Protein AF-A0A4Z2E0X9-F1 (afdb_monomer_lite)

InterPro domains:
  IPR036859 CAP Gly-rich domain superfamily [G3DSA:2.30.30.190] (127-166)
  IPR036859 CAP Gly-rich domain superfamily [SSF74924] (118-164)

Radius of gyration: 21.83 Å; chains: 1; bounding box: 59×71×51 Å

pLDDT: mean 70.01, std 20.29, range [24.81, 94.38]

Foldseek 3Di:
DDDDDDDPPPPPPPPPQPLKKKFQQQWDWDDDPDDDTDIDHGQWMWTQDFDADPVRHGDDDDPQWTWTDTPLDPPDTDTHGPVRMDIDDLLLCQALVLQNDSVVSSVCVVPPVNVVVSSPADAQDWDFWDFDPPDDTFIWGWHDWFFPDPPDSHGHIDTDIGTPDPDPDPDPPVPSVVCVVVVVVVSVDDDNTDTDD

Secondary structure (DSSP, 8-state):
--------------------EEEE-S-EEEEETTTEEEEE-TT-EEEE---B-TTSPBPPPPTTEEEEEESSSTT-EEEEEGGGEEEE-HHHHHHHTT---HHHHHHHHH-HHHHHHHHT--TT-EEEEBSSTTSPPEEEEEEEEE-S-SSSSS-PPEEEEEE----S----TTHHHHHHHHHHHHTTSS-----B-

Sequence (197 aa):
MSSALWSQEKPSGGYREDWRFYMVIKECAVEKPPQKTLRVPRGSLGQACQERNSLGRTLPPCKGKKSLRILDQTNVVLSLDERDVLELDEKLAELLFPITNCEERYALLCNKARLERVRDIDCGSKVRVQLRSGDEPLPGVVRFKGSLLPDRALSGIWFGVELLVRTRFLLLETLTCLFFLSFLFSFLQESSTAVYI

Organism: NCBI:txid230148

Structure (mmCIF, N/CA/C/O backbone):
data_AF-A0A4Z2E0X9-F1
#
_entry.id   AF-A0A4Z2E0X9-F1
#
loop_
_atom_site.group_PDB
_atom_site.id
_atom_site.type_symbol
_atom_site.label_atom_id
_atom_site.label_alt_id
_atom_site.label_comp_id
_atom_site.label_asym_id
_atom_site.label_entity_id
_atom_site.label_seq_id
_atom_site.pdbx_PDB_ins_code
_atom_site.Cartn_x
_atom_site.Cartn_y
_atom_site.Cartn_z
_atom_site.occupancy
_atom_site.B_iso_or_equiv
_atom_site.auth_seq_id
_atom_site.auth_comp_id
_atom_site.auth_asym_id
_atom_site.auth_atom_id
_atom_site.pdbx_PDB_model_num
ATOM 1 N N . MET A 1 1 ? 26.046 -58.179 -12.155 1.00 34.78 1 MET A N 1
ATOM 2 C CA . MET A 1 1 ? 25.460 -57.270 -13.162 1.00 34.78 1 MET A CA 1
ATOM 3 C C . MET A 1 1 ? 24.585 -56.274 -12.423 1.00 34.78 1 MET A C 1
ATOM 5 O O . MET A 1 1 ? 23.475 -56.614 -12.047 1.00 34.78 1 MET A O 1
ATOM 9 N N . SER A 1 2 ? 25.138 -55.110 -12.094 1.00 35.50 2 SER A N 1
ATOM 10 C CA . SER A 1 2 ? 24.488 -54.070 -11.292 1.00 35.50 2 SER A CA 1
ATOM 11 C C . SER A 1 2 ? 24.247 -52.847 -12.173 1.00 35.50 2 SER A C 1
ATOM 13 O O . SER A 1 2 ? 25.195 -52.181 -12.584 1.00 35.50 2 SER A O 1
ATOM 15 N N . SER A 1 3 ? 22.981 -52.593 -12.491 1.00 37.62 3 SER A N 1
ATOM 16 C CA . SER A 1 3 ? 22.510 -51.424 -13.228 1.00 37.62 3 SER A CA 1
ATOM 17 C C . SER A 1 3 ? 22.420 -50.219 -12.289 1.00 37.62 3 SER A C 1
ATOM 19 O O . SER A 1 3 ? 21.490 -50.114 -11.492 1.00 37.62 3 SER A O 1
ATOM 21 N N . ALA A 1 4 ? 23.389 -49.318 -12.380 1.00 42.44 4 ALA A N 1
ATOM 22 C CA . ALA A 1 4 ? 23.242 -47.936 -11.935 1.00 42.44 4 ALA A CA 1
ATOM 23 C C . ALA A 1 4 ? 23.059 -47.045 -13.170 1.00 42.44 4 ALA A C 1
ATOM 25 O O . ALA A 1 4 ? 23.425 -47.479 -14.261 1.00 42.44 4 ALA A O 1
ATOM 26 N N . LEU A 1 5 ? 22.596 -45.804 -12.943 1.00 39.66 5 LEU A N 1
ATOM 27 C CA . LEU A 1 5 ? 22.598 -44.654 -13.867 1.00 39.66 5 LEU A CA 1
ATOM 28 C C . LEU A 1 5 ? 21.410 -44.655 -14.865 1.00 39.66 5 LEU A C 1
ATOM 30 O O . LEU A 1 5 ? 21.368 -45.478 -15.763 1.00 39.66 5 LEU A O 1
ATOM 34 N N . TRP A 1 6 ? 20.402 -43.770 -14.844 1.00 37.97 6 TRP A N 1
ATOM 35 C CA . TRP A 1 6 ? 20.219 -42.437 -14.255 1.00 37.97 6 TRP A CA 1
ATOM 36 C C . TRP A 1 6 ? 18.720 -42.215 -13.962 1.00 37.97 6 TRP A C 1
ATOM 38 O O . TRP A 1 6 ? 17.911 -42.208 -14.889 1.00 37.97 6 TRP A O 1
ATOM 48 N N . SER A 1 7 ? 18.348 -41.947 -12.710 1.00 37.78 7 SER A N 1
ATOM 49 C CA . SER A 1 7 ? 17.132 -41.176 -12.429 1.00 37.78 7 SER A CA 1
ATOM 50 C C . SER A 1 7 ? 17.531 -39.714 -12.505 1.00 37.78 7 SER A C 1
ATOM 52 O O . SER A 1 7 ? 18.201 -39.198 -11.614 1.00 37.78 7 SER A O 1
ATOM 54 N N . GLN A 1 8 ? 17.172 -39.052 -13.599 1.00 35.72 8 GLN A N 1
ATOM 55 C CA . GLN A 1 8 ? 17.214 -37.601 -13.658 1.00 35.72 8 GLN A CA 1
ATOM 56 C C . GLN A 1 8 ? 16.104 -37.094 -12.730 1.00 35.72 8 GLN A C 1
ATOM 58 O O . GLN A 1 8 ? 14.971 -36.877 -13.159 1.00 35.72 8 GLN A O 1
ATOM 63 N N . GLU A 1 9 ? 16.411 -36.956 -11.439 1.00 33.72 9 GLU A N 1
ATOM 64 C CA . GLU A 1 9 ? 15.651 -36.067 -10.570 1.00 33.72 9 GLU A CA 1
ATOM 65 C C . GLU A 1 9 ? 15.650 -34.705 -11.260 1.00 33.72 9 GLU A C 1
ATOM 67 O O . GLU A 1 9 ? 16.667 -34.013 -11.331 1.00 33.72 9 GLU A O 1
ATOM 72 N N . LYS A 1 10 ? 14.504 -34.340 -11.845 1.00 34.25 10 LYS A N 1
ATOM 73 C CA . LYS A 1 10 ? 14.202 -32.942 -12.123 1.00 34.25 10 LYS A CA 1
ATOM 74 C C . LYS A 1 10 ? 14.393 -32.230 -10.788 1.00 34.25 10 LYS A C 1
ATOM 76 O O . LYS A 1 10 ? 13.625 -32.528 -9.872 1.00 34.25 10 LYS A O 1
ATOM 81 N N . PRO A 1 11 ? 15.339 -31.288 -10.645 1.00 31.70 11 PRO A N 1
ATOM 82 C CA . PRO A 1 11 ? 15.218 -30.359 -9.551 1.00 31.70 11 PRO A CA 1
ATOM 83 C C . PRO A 1 11 ? 13.895 -29.640 -9.802 1.00 31.70 11 PRO A C 1
ATOM 85 O O . PRO A 1 11 ? 13.738 -28.898 -10.775 1.00 31.70 11 PRO A O 1
ATOM 88 N N . SER A 1 12 ? 12.915 -29.908 -8.946 1.00 36.31 12 SER A N 1
ATOM 89 C CA . SER A 1 12 ? 11.814 -29.006 -8.661 1.00 36.31 12 SER A CA 1
ATOM 90 C C . SER A 1 12 ? 12.439 -27.720 -8.126 1.00 36.31 12 SER A C 1
ATOM 92 O O . SER A 1 12 ? 12.468 -27.467 -6.924 1.00 36.31 12 SER A O 1
ATOM 94 N N . GLY A 1 13 ? 13.039 -26.942 -9.027 1.00 34.06 13 GLY A N 1
ATOM 95 C CA . GLY A 1 13 ? 13.523 -25.602 -8.776 1.00 34.06 13 GLY A CA 1
ATOM 96 C C . GLY A 1 13 ? 12.300 -24.730 -8.597 1.00 34.06 13 GLY A C 1
ATOM 97 O O . GLY A 1 13 ? 11.886 -24.045 -9.530 1.00 34.06 13 GLY A O 1
ATOM 98 N N . GLY A 1 14 ? 11.687 -24.829 -7.416 1.00 35.72 14 GLY A N 1
ATOM 99 C CA . GLY A 1 14 ? 10.705 -23.874 -6.946 1.00 35.72 14 GLY A CA 1
ATOM 100 C C . GLY A 1 14 ? 11.313 -22.497 -7.141 1.00 35.72 14 GLY A C 1
ATOM 101 O O . GLY A 1 14 ? 12.371 -22.192 -6.589 1.00 35.72 14 GLY A O 1
ATOM 102 N N . TYR A 1 15 ? 10.687 -21.729 -8.026 1.00 43.53 15 TYR A N 1
ATOM 103 C CA . TYR A 1 15 ? 10.984 -20.334 -8.287 1.00 43.53 15 TYR A CA 1
ATOM 104 C C . TYR A 1 15 ? 11.099 -19.623 -6.936 1.00 43.53 15 TYR A C 1
ATOM 106 O O . TYR A 1 15 ? 10.092 -19.362 -6.286 1.00 43.53 15 TYR A O 1
ATOM 114 N N . ARG A 1 16 ? 12.316 -19.315 -6.482 1.00 45.16 16 ARG A N 1
ATOM 115 C CA . ARG A 1 16 ? 12.472 -18.284 -5.460 1.00 45.16 16 ARG A CA 1
ATOM 116 C C . ARG A 1 16 ? 12.299 -16.956 -6.177 1.00 45.16 16 ARG A C 1
ATOM 118 O O . ARG A 1 16 ? 13.269 -16.346 -6.609 1.00 45.16 16 ARG A O 1
ATOM 125 N N . GLU A 1 17 ? 11.041 -16.584 -6.403 1.00 55.47 17 GLU A N 1
ATOM 126 C CA . GLU A 1 17 ? 10.686 -15.185 -6.613 1.00 55.47 17 GLU A CA 1
ATOM 127 C C . GLU A 1 17 ? 11.314 -14.406 -5.453 1.00 55.47 17 GLU A C 1
ATOM 129 O O . GLU A 1 17 ? 11.208 -14.819 -4.295 1.00 55.47 17 GLU A O 1
ATOM 134 N N . ASP A 1 18 ? 12.089 -13.367 -5.765 1.00 64.94 18 ASP A N 1
ATOM 135 C CA . ASP A 1 18 ? 12.731 -12.573 -4.726 1.00 64.94 18 ASP A CA 1
ATOM 136 C C . ASP A 1 18 ? 11.615 -11.901 -3.919 1.00 64.94 18 ASP A C 1
ATOM 138 O O . ASP A 1 18 ? 10.755 -11.216 -4.475 1.00 64.94 18 ASP A O 1
ATOM 142 N N . TRP A 1 19 ? 11.635 -12.061 -2.596 1.00 75.19 19 TRP A N 1
ATOM 143 C CA . TRP A 1 19 ? 10.678 -11.443 -1.662 1.00 75.19 19 TRP A CA 1
ATOM 144 C C . TRP A 1 19 ? 10.928 -9.932 -1.501 1.00 75.19 19 TRP A C 1
ATOM 146 O O . TRP A 1 19 ? 10.614 -9.326 -0.482 1.00 75.19 19 TRP A O 1
ATOM 156 N N . ARG A 1 20 ? 11.563 -9.317 -2.503 1.00 88.25 20 ARG A N 1
ATOM 157 C CA . ARG A 1 20 ? 11.895 -7.899 -2.537 1.00 88.25 20 ARG A CA 1
ATOM 158 C C . ARG A 1 20 ? 10.801 -7.171 -3.287 1.00 88.25 20 ARG A C 1
ATOM 160 O O . ARG A 1 20 ? 10.580 -7.406 -4.481 1.00 88.25 20 ARG A O 1
ATOM 167 N N . PHE A 1 21 ? 10.145 -6.272 -2.573 1.00 91.50 21 PHE A N 1
ATOM 168 C CA . PHE A 1 21 ? 9.054 -5.471 -3.091 1.00 91.50 21 PHE A CA 1
ATOM 169 C C . PHE A 1 21 ? 9.538 -4.066 -3.416 1.00 91.50 21 PHE A C 1
ATOM 171 O O . PHE A 1 21 ? 10.454 -3.530 -2.794 1.00 91.50 21 PHE A O 1
ATOM 178 N N . TYR A 1 22 ? 8.910 -3.474 -4.420 1.00 93.12 22 TYR A N 1
ATOM 179 C CA . TYR A 1 22 ? 9.255 -2.165 -4.936 1.00 93.12 22 TYR A CA 1
ATOM 180 C C . TYR A 1 22 ? 7.993 -1.351 -5.181 1.00 93.12 22 TYR A C 1
ATOM 182 O O . TYR A 1 22 ? 6.974 -1.889 -5.609 1.00 93.12 22 TYR A O 1
ATOM 190 N N . MET A 1 23 ? 8.074 -0.043 -4.960 1.00 94.38 23 MET A N 1
ATOM 191 C CA . MET A 1 23 ? 7.080 0.911 -5.436 1.00 94.38 23 MET A CA 1
ATOM 192 C C . MET A 1 23 ? 7.643 1.716 -6.597 1.00 94.38 23 MET A C 1
ATOM 194 O O . MET A 1 23 ? 8.759 2.225 -6.531 1.00 94.38 23 MET A O 1
ATOM 198 N N . VAL A 1 24 ? 6.840 1.888 -7.637 1.00 93.69 24 VAL A N 1
ATOM 199 C CA . VAL A 1 24 ? 7.126 2.799 -8.744 1.00 93.69 24 VAL A CA 1
ATOM 200 C C . VAL A 1 24 ? 6.864 4.231 -8.279 1.00 93.69 24 VAL A C 1
ATOM 202 O O . VAL A 1 24 ? 5.728 4.580 -7.969 1.00 93.69 24 VAL A O 1
ATOM 205 N N . ILE A 1 25 ? 7.894 5.075 -8.208 1.00 93.38 25 ILE A N 1
ATOM 206 C CA . ILE A 1 25 ? 7.775 6.449 -7.672 1.00 93.38 25 ILE A CA 1
ATOM 207 C C . ILE A 1 25 ? 7.561 7.510 -8.757 1.00 93.38 25 ILE A C 1
ATOM 209 O O . ILE A 1 25 ? 7.255 8.665 -8.456 1.00 93.38 25 ILE A O 1
ATOM 213 N N . LYS A 1 26 ? 7.664 7.113 -10.025 1.00 88.94 26 LYS A N 1
ATOM 214 C CA . LYS A 1 26 ? 7.419 7.956 -11.191 1.00 88.94 26 LYS A CA 1
ATOM 215 C C . LYS A 1 26 ? 6.637 7.166 -12.226 1.00 88.94 26 LYS A C 1
ATOM 217 O O . LYS A 1 26 ? 6.919 5.997 -12.439 1.00 88.94 26 LYS A O 1
ATOM 222 N N . GLU A 1 27 ? 5.668 7.799 -12.875 1.00 87.06 27 GLU A N 1
ATOM 223 C CA . GLU A 1 27 ? 4.943 7.140 -13.955 1.00 87.06 27 GLU A CA 1
ATOM 224 C C . GLU A 1 27 ? 5.901 6.724 -15.084 1.00 87.06 27 GLU A C 1
ATOM 226 O O . GLU A 1 27 ? 6.696 7.533 -15.574 1.00 87.06 27 GLU A O 1
ATOM 231 N N . CYS A 1 28 ? 5.799 5.465 -15.508 1.00 82.31 28 CYS A N 1
ATOM 232 C CA . CYS A 1 28 ? 6.600 4.907 -16.589 1.00 82.31 28 CYS A CA 1
ATOM 233 C C . CYS A 1 28 ? 5.697 4.451 -17.736 1.00 82.31 28 CYS A C 1
ATOM 235 O O . CYS A 1 28 ? 4.697 3.767 -17.521 1.00 82.31 28 CYS A O 1
ATOM 237 N N . ALA A 1 29 ? 6.079 4.784 -18.967 1.00 78.94 29 ALA A N 1
ATOM 238 C CA . ALA A 1 29 ? 5.474 4.246 -20.177 1.00 78.94 29 ALA A CA 1
ATOM 239 C C . ALA A 1 29 ? 6.481 3.304 -20.842 1.00 78.94 29 ALA A C 1
ATOM 241 O O . ALA A 1 29 ? 7.598 3.714 -21.151 1.00 78.94 29 ALA A O 1
ATOM 242 N N . VAL A 1 30 ? 6.098 2.045 -21.044 1.00 70.81 30 VAL A N 1
ATOM 243 C CA . VAL A 1 30 ? 6.936 1.054 -21.722 1.00 70.81 30 VAL A CA 1
ATOM 244 C C . VAL A 1 30 ? 6.251 0.617 -23.002 1.00 70.81 30 VAL A C 1
ATOM 246 O O . VAL A 1 30 ? 5.103 0.169 -22.996 1.00 70.81 30 VAL A O 1
ATOM 249 N N . GLU A 1 31 ? 6.961 0.733 -24.115 1.00 66.75 31 GLU A N 1
ATOM 250 C CA . GLU A 1 31 ? 6.491 0.239 -25.401 1.00 66.75 31 GLU A CA 1
ATOM 251 C C . GLU A 1 31 ? 6.741 -1.269 -25.487 1.00 66.75 31 GLU A C 1
ATOM 253 O O . GLU A 1 31 ? 7.881 -1.726 -25.410 1.00 66.75 31 GLU A O 1
ATOM 258 N N . LYS A 1 32 ? 5.671 -2.062 -25.627 1.00 62.25 32 LYS A N 1
ATOM 259 C CA . LYS A 1 32 ? 5.766 -3.480 -25.996 1.00 62.25 32 LYS A CA 1
ATOM 260 C C . LYS A 1 32 ? 5.306 -3.649 -27.447 1.00 62.25 32 LYS A C 1
ATOM 262 O O . LYS A 1 32 ? 4.100 -3.576 -27.710 1.00 62.25 32 LYS A O 1
ATOM 267 N N . PRO A 1 33 ? 6.229 -3.881 -28.398 1.00 54.66 33 PRO A N 1
ATOM 268 C CA . PRO A 1 33 ? 5.859 -4.262 -29.754 1.00 54.66 33 PRO A CA 1
ATOM 269 C C . PRO A 1 33 ? 5.125 -5.617 -29.738 1.00 54.66 33 PRO A C 1
ATOM 271 O O . PRO A 1 33 ? 5.579 -6.523 -29.036 1.00 54.66 33 PRO A O 1
ATOM 274 N N . PRO A 1 34 ? 4.012 -5.787 -30.483 1.00 55.81 34 PRO A N 1
ATOM 275 C CA . PRO A 1 34 ? 3.532 -4.899 -31.542 1.00 55.81 34 PRO A CA 1
ATOM 276 C C . PRO A 1 34 ? 2.288 -4.039 -31.209 1.00 55.81 34 PRO A C 1
ATOM 278 O O . PRO A 1 34 ? 1.793 -3.400 -32.131 1.00 55.81 34 PRO A O 1
ATOM 281 N N . GLN A 1 35 ? 1.726 -4.009 -29.984 1.00 59.03 35 GLN A N 1
ATOM 282 C CA . GLN A 1 35 ? 0.319 -3.554 -29.838 1.00 59.03 35 GLN A CA 1
ATOM 283 C C . GLN A 1 35 ? -0.139 -2.683 -28.647 1.00 59.03 35 GLN A C 1
ATOM 285 O O . GLN A 1 35 ? -1.319 -2.340 -28.636 1.00 59.03 35 GLN A O 1
ATOM 290 N N . LYS A 1 36 ? 0.683 -2.228 -27.687 1.00 64.25 36 LYS A N 1
ATOM 291 C CA . LYS A 1 36 ? 0.244 -1.137 -26.771 1.00 64.25 36 LYS A CA 1
ATOM 292 C C . LYS A 1 36 ? 1.385 -0.574 -25.925 1.00 64.25 36 LYS A C 1
ATOM 294 O O . LYS A 1 36 ? 2.142 -1.335 -25.325 1.00 64.25 36 LYS A O 1
ATOM 299 N N .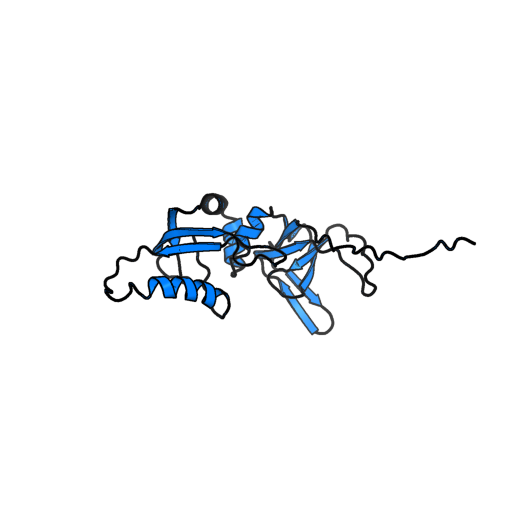 THR A 1 37 ? 1.456 0.752 -25.811 1.00 70.75 37 THR A N 1
ATOM 300 C CA . THR A 1 37 ? 2.216 1.423 -24.747 1.00 70.75 37 THR A CA 1
ATOM 301 C C . THR A 1 37 ? 1.567 1.078 -23.413 1.00 70.75 37 THR A C 1
ATOM 303 O O . THR A 1 37 ? 0.400 1.400 -23.180 1.00 70.75 37 THR A O 1
ATOM 306 N N . LEU A 1 38 ? 2.305 0.398 -22.543 1.00 78.81 38 LEU A N 1
ATOM 307 C CA . LEU A 1 38 ? 1.840 0.049 -21.212 1.00 78.81 38 LEU A CA 1
ATOM 308 C C . LEU A 1 38 ? 2.277 1.138 -20.236 1.00 78.81 38 LEU A C 1
ATOM 310 O O . LEU A 1 38 ? 3.467 1.427 -20.112 1.00 78.81 38 LEU A O 1
ATOM 314 N N . ARG A 1 39 ? 1.306 1.757 -19.563 1.00 85.25 39 ARG A N 1
ATOM 315 C CA . ARG A 1 39 ? 1.548 2.780 -18.543 1.00 85.25 39 ARG A CA 1
ATOM 316 C C . ARG A 1 39 ? 1.481 2.138 -17.166 1.00 85.25 39 ARG A C 1
ATOM 318 O O . ARG A 1 39 ? 0.491 1.489 -16.826 1.00 85.25 39 ARG A O 1
ATOM 325 N N . VAL A 1 40 ? 2.535 2.337 -16.388 1.00 88.06 40 VAL A N 1
ATOM 326 C CA . VAL A 1 40 ? 2.586 1.978 -14.974 1.00 88.06 40 VAL A CA 1
ATOM 327 C C . VAL A 1 40 ? 2.512 3.269 -14.170 1.00 88.06 40 VAL A C 1
ATOM 329 O O . VAL A 1 40 ? 3.466 4.053 -14.208 1.00 88.06 40 VAL A O 1
ATOM 332 N N . PRO A 1 41 ? 1.387 3.532 -13.483 1.00 90.88 41 PRO A N 1
ATOM 333 C CA . PRO A 1 41 ? 1.230 4.750 -12.708 1.00 90.88 41 PRO A CA 1
ATOM 334 C C . PRO A 1 41 ? 2.164 4.753 -11.497 1.00 90.88 41 PRO A C 1
ATOM 336 O O . PRO A 1 41 ? 2.514 3.705 -10.943 1.00 90.88 41 PRO A O 1
ATOM 339 N N . ARG A 1 42 ? 2.525 5.955 -11.049 1.00 93.50 42 ARG A N 1
ATOM 340 C CA . ARG A 1 42 ? 3.184 6.152 -9.758 1.00 93.50 42 ARG A CA 1
ATOM 341 C C . ARG A 1 42 ? 2.336 5.547 -8.639 1.00 93.50 42 ARG A C 1
ATOM 343 O O . ARG A 1 42 ? 1.122 5.705 -8.630 1.00 93.50 42 ARG A O 1
ATOM 350 N N . GLY A 1 43 ? 2.994 4.878 -7.700 1.00 91.44 43 GLY A N 1
ATOM 351 C CA . GLY A 1 43 ? 2.375 4.130 -6.614 1.00 91.44 43 GLY A CA 1
ATOM 352 C C . GLY A 1 43 ? 2.098 2.668 -6.947 1.00 91.44 43 GLY A C 1
ATOM 353 O O . GLY A 1 43 ? 1.676 1.924 -6.065 1.00 91.44 43 GLY A O 1
ATOM 354 N N . SER A 1 44 ? 2.364 2.223 -8.178 1.00 92.62 44 SER A N 1
ATOM 355 C CA . SER A 1 44 ? 2.257 0.802 -8.516 1.00 92.62 44 SER A CA 1
ATOM 356 C C . SER A 1 44 ? 3.256 -0.030 -7.710 1.00 92.62 44 SER A C 1
ATOM 358 O O . SER A 1 44 ? 4.408 0.377 -7.539 1.00 92.62 44 SER A O 1
ATOM 360 N N . LEU A 1 45 ? 2.829 -1.198 -7.238 1.00 91.88 45 LEU A N 1
ATOM 361 C CA . LEU A 1 45 ? 3.673 -2.154 -6.529 1.00 91.88 45 LEU A CA 1
ATOM 362 C C . LEU A 1 45 ? 4.219 -3.199 -7.497 1.00 91.88 45 LEU A C 1
ATOM 364 O O . LEU A 1 45 ? 3.512 -3.699 -8.373 1.00 91.88 45 LEU A O 1
ATOM 368 N N . GLY A 1 46 ? 5.485 -3.549 -7.318 1.00 91.25 46 GLY A N 1
ATOM 369 C CA . GLY A 1 46 ? 6.166 -4.575 -8.085 1.00 91.25 46 GLY A CA 1
ATOM 370 C C . GLY A 1 46 ? 6.959 -5.514 -7.190 1.00 91.25 46 GLY A C 1
ATOM 371 O O . GLY A 1 46 ? 7.426 -5.135 -6.119 1.00 91.25 46 GLY A O 1
ATOM 372 N N . GLN A 1 47 ? 7.133 -6.741 -7.653 1.00 89.81 47 GLN A N 1
ATOM 373 C CA . GLN A 1 47 ? 8.020 -7.728 -7.052 1.00 89.81 47 GLN A CA 1
ATOM 374 C C . GLN A 1 47 ? 9.223 -7.935 -7.967 1.00 89.81 47 GLN A C 1
ATOM 376 O O . GLN A 1 47 ? 9.063 -7.994 -9.192 1.00 89.81 47 GLN A O 1
ATOM 381 N N . ALA A 1 48 ? 10.422 -8.051 -7.395 1.00 87.94 48 ALA A N 1
ATOM 382 C CA . ALA A 1 48 ? 11.604 -8.413 -8.168 1.00 87.94 48 ALA A CA 1
ATOM 383 C C . ALA A 1 48 ? 11.375 -9.730 -8.920 1.00 87.94 48 ALA A C 1
ATOM 385 O O . ALA A 1 48 ? 11.042 -10.763 -8.341 1.00 87.94 48 ALA A O 1
ATOM 386 N N . CYS A 1 49 ? 11.569 -9.686 -10.234 1.00 83.50 49 CYS A N 1
ATOM 387 C CA . CYS A 1 49 ? 11.402 -10.833 -11.108 1.00 83.50 49 CYS A CA 1
ATOM 388 C C . CYS A 1 49 ? 12.675 -11.021 -11.922 1.00 83.50 49 CYS A C 1
ATOM 390 O O . CYS A 1 49 ? 13.142 -10.095 -12.587 1.00 83.50 49 CYS A O 1
ATOM 392 N N . GLN A 1 50 ? 13.232 -12.228 -11.901 1.00 74.19 50 GLN A N 1
ATOM 393 C CA . GLN A 1 50 ? 14.395 -12.538 -12.717 1.00 74.19 50 GLN A CA 1
ATOM 394 C C . GLN A 1 50 ? 13.995 -12.613 -14.197 1.00 74.19 50 GLN A C 1
ATOM 396 O O . GLN A 1 50 ? 13.187 -13.457 -14.589 1.00 74.19 50 GLN A O 1
ATOM 401 N N . GLU A 1 51 ? 14.573 -11.733 -15.017 1.00 68.06 51 GLU A N 1
ATOM 402 C CA . GLU A 1 51 ? 14.310 -11.692 -16.455 1.00 68.06 51 GLU A CA 1
ATOM 403 C C . GLU A 1 51 ? 14.823 -12.981 -17.119 1.00 68.06 51 GLU A C 1
ATOM 405 O O . GLU A 1 51 ? 15.962 -13.411 -16.904 1.00 68.06 51 GLU A O 1
ATOM 410 N N . ARG A 1 52 ? 13.966 -13.627 -17.915 1.00 66.81 52 ARG A N 1
ATOM 411 C CA . ARG A 1 52 ? 14.307 -14.827 -18.685 1.00 66.81 52 ARG A CA 1
ATOM 412 C C . ARG A 1 52 ? 14.015 -14.588 -20.156 1.00 66.81 52 ARG A C 1
ATOM 414 O O . ARG A 1 52 ? 13.009 -13.972 -20.499 1.00 66.81 52 ARG A O 1
ATOM 421 N N . ASN A 1 53 ? 14.882 -15.093 -21.026 1.00 62.25 53 ASN A N 1
ATOM 422 C CA . ASN A 1 53 ? 14.619 -15.078 -22.462 1.00 62.25 53 ASN A CA 1
ATOM 423 C C . ASN A 1 53 ? 13.497 -16.070 -22.839 1.00 62.25 53 ASN A C 1
ATOM 425 O O . ASN A 1 53 ? 13.053 -16.870 -22.015 1.00 62.25 53 ASN A O 1
ATOM 429 N N . SER A 1 54 ? 13.062 -16.059 -24.103 1.00 62.34 54 SER A N 1
ATOM 430 C CA . SER A 1 54 ? 12.034 -16.974 -24.642 1.00 62.34 54 SER A CA 1
ATOM 431 C C . SER A 1 54 ? 12.379 -18.465 -24.509 1.00 62.34 54 SER A C 1
ATOM 433 O O . SER A 1 54 ? 11.499 -19.312 -24.622 1.00 62.34 54 SER A O 1
ATOM 435 N N . LEU A 1 55 ? 13.645 -18.788 -24.230 1.00 64.56 55 LEU A N 1
ATOM 436 C CA . LEU A 1 55 ? 14.153 -20.140 -23.989 1.00 64.56 55 LEU A CA 1
ATOM 437 C C . LEU A 1 55 ? 14.265 -20.472 -22.489 1.00 64.56 55 LEU A C 1
ATOM 439 O O . LEU A 1 55 ? 14.870 -21.479 -22.124 1.00 64.56 55 LEU A O 1
ATOM 443 N N . GLY A 1 56 ? 13.733 -19.619 -21.608 1.00 65.31 56 GLY A N 1
ATOM 444 C CA . GLY A 1 56 ? 13.736 -19.816 -20.158 1.00 65.31 56 GLY A CA 1
ATOM 445 C C . GLY A 1 56 ? 15.097 -19.624 -19.485 1.00 65.31 56 GLY A C 1
ATOM 446 O O . GLY A 1 56 ? 15.229 -19.930 -18.301 1.00 65.31 56 GLY A O 1
ATOM 447 N N . ARG A 1 57 ? 16.112 -19.115 -20.196 1.00 68.38 57 ARG A N 1
ATOM 448 C CA . ARG A 1 57 ? 17.432 -18.829 -19.616 1.00 68.38 57 ARG A CA 1
ATOM 449 C C . ARG A 1 57 ? 17.421 -17.473 -18.927 1.00 68.38 57 ARG A C 1
ATOM 451 O O . ARG A 1 57 ? 16.975 -16.488 -19.513 1.00 68.38 57 ARG A O 1
ATOM 458 N N . THR A 1 58 ? 17.962 -17.433 -17.715 1.00 66.62 58 THR A N 1
ATOM 459 C CA . THR A 1 58 ? 18.205 -16.205 -16.958 1.00 66.62 58 THR A CA 1
ATOM 460 C C . THR A 1 58 ? 19.084 -15.251 -17.758 1.00 66.62 58 THR A C 1
ATOM 462 O O . THR A 1 58 ? 20.173 -15.627 -18.198 1.00 66.62 58 THR A O 1
ATOM 465 N N . LEU A 1 59 ? 18.608 -14.022 -17.950 1.00 65.56 59 LEU A N 1
ATOM 466 C CA . LEU A 1 59 ? 19.411 -12.950 -18.521 1.00 65.56 59 LEU A CA 1
ATOM 467 C C . LEU A 1 59 ? 20.278 -12.316 -17.425 1.00 65.56 59 LEU A C 1
ATOM 469 O O . LEU A 1 59 ? 19.842 -12.220 -16.273 1.00 65.56 59 LEU A O 1
ATOM 473 N N . PRO A 1 60 ? 21.513 -11.898 -17.751 1.00 63.38 60 PRO A N 1
ATOM 474 C CA . PRO A 1 60 ? 22.320 -11.136 -16.814 1.00 63.38 60 PRO A CA 1
ATOM 475 C C . PRO A 1 60 ? 21.590 -9.828 -16.464 1.00 63.38 60 PRO A C 1
ATOM 477 O O . PRO A 1 60 ? 21.020 -9.199 -17.358 1.00 63.38 60 PRO A O 1
ATOM 480 N N . PRO A 1 61 ? 21.595 -9.402 -15.188 1.00 63.47 61 PRO A N 1
ATOM 481 C CA . PRO A 1 61 ? 20.938 -8.167 -14.789 1.00 63.47 61 PRO A CA 1
ATOM 482 C C . PRO A 1 61 ? 21.542 -6.982 -15.552 1.00 63.47 61 PRO A C 1
ATOM 484 O O . PRO A 1 61 ? 22.756 -6.754 -15.528 1.00 63.47 61 PRO A O 1
ATOM 487 N N . CYS A 1 62 ? 20.690 -6.227 -16.244 1.00 65.00 62 CYS A N 1
ATOM 488 C CA . CYS A 1 62 ? 21.082 -4.985 -16.895 1.00 65.00 62 CYS A CA 1
ATOM 489 C C . CYS A 1 62 ? 21.492 -3.966 -15.821 1.00 65.00 62 C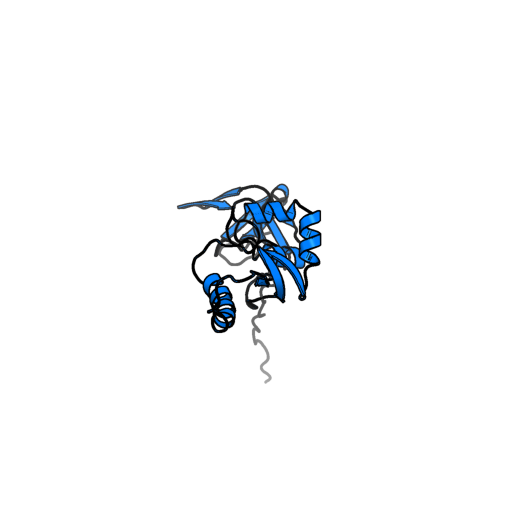YS A C 1
ATOM 491 O O . CYS A 1 62 ? 20.682 -3.607 -14.969 1.00 65.00 62 CYS A O 1
ATOM 493 N N . LYS A 1 63 ? 22.742 -3.484 -15.851 1.00 72.38 63 LYS A N 1
ATOM 494 C CA . LYS A 1 63 ? 23.235 -2.493 -14.878 1.00 72.38 63 LYS A CA 1
ATOM 495 C C . LYS A 1 63 ? 22.325 -1.255 -14.859 1.00 72.38 63 LYS A C 1
ATOM 497 O O . LYS A 1 63 ? 22.075 -0.671 -15.911 1.00 72.38 63 LYS A O 1
ATOM 502 N N . GLY A 1 64 ? 21.861 -0.865 -13.671 1.00 79.44 64 GLY A N 1
ATOM 503 C CA . GLY A 1 64 ? 21.002 0.306 -13.458 1.00 79.44 64 GLY A CA 1
ATOM 504 C C . GLY A 1 64 ? 19.510 0.086 -13.731 1.00 79.44 64 GLY A C 1
ATOM 505 O O . GLY A 1 64 ? 18.739 1.040 -13.621 1.00 79.44 64 GLY A O 1
ATOM 506 N N . LYS A 1 65 ? 19.088 -1.143 -14.069 1.00 85.56 65 LYS A N 1
ATOM 507 C CA . LYS A 1 65 ? 17.678 -1.497 -14.278 1.00 85.56 65 LYS A CA 1
ATOM 508 C C . LYS A 1 65 ? 17.240 -2.640 -13.368 1.00 85.56 65 LYS A C 1
ATOM 510 O O . LYS A 1 65 ? 17.956 -3.624 -13.199 1.00 85.56 65 LYS A O 1
ATOM 515 N N . LYS A 1 66 ? 16.016 -2.545 -12.852 1.00 86.06 66 LYS A N 1
ATOM 516 C CA . LYS A 1 66 ? 15.337 -3.593 -12.085 1.00 86.06 66 LYS A CA 1
ATOM 517 C C . LYS A 1 66 ? 14.180 -4.165 -12.890 1.00 86.06 66 LYS A C 1
ATOM 519 O O . LYS A 1 66 ? 13.285 -3.437 -13.313 1.00 86.06 66 LYS A O 1
ATOM 524 N N . SER A 1 67 ? 14.200 -5.481 -13.077 1.00 87.75 67 SER A N 1
ATOM 525 C CA . SER A 1 67 ? 13.082 -6.225 -13.653 1.00 87.75 67 SER A CA 1
ATOM 526 C C . SER A 1 67 ? 12.044 -6.490 -12.564 1.00 87.75 67 SER A C 1
ATOM 528 O O . SER A 1 67 ? 12.324 -7.173 -11.575 1.00 87.75 67 SER A O 1
ATOM 530 N N . LEU A 1 68 ? 10.851 -5.925 -12.738 1.00 88.44 68 LEU A N 1
ATOM 531 C CA . LEU A 1 68 ? 9.740 -6.023 -11.801 1.00 88.44 68 LEU A CA 1
ATOM 532 C C . LEU A 1 68 ? 8.534 -6.680 -12.468 1.00 88.44 68 LEU A C 1
ATOM 534 O O . LEU A 1 68 ? 8.146 -6.311 -13.578 1.00 88.44 68 LEU A O 1
ATOM 538 N N . ARG A 1 69 ? 7.903 -7.619 -11.759 1.00 89.00 69 ARG A N 1
ATOM 539 C CA . ARG A 1 69 ? 6.529 -8.046 -12.029 1.00 89.00 69 ARG A CA 1
ATOM 540 C C . ARG A 1 69 ? 5.593 -7.089 -11.296 1.00 89.00 69 ARG A C 1
ATOM 542 O O . ARG A 1 69 ? 5.625 -7.039 -10.071 1.00 89.00 69 ARG A O 1
ATOM 549 N N . ILE A 1 70 ? 4.781 -6.334 -12.028 1.00 89.62 70 ILE A N 1
ATOM 550 C CA . ILE A 1 70 ? 3.797 -5.415 -11.448 1.00 89.62 70 ILE A CA 1
ATOM 551 C C . ILE A 1 70 ? 2.677 -6.243 -10.816 1.00 89.62 70 ILE A C 1
ATOM 553 O O . ILE A 1 70 ? 2.099 -7.106 -11.470 1.00 89.62 70 ILE A O 1
ATOM 557 N N . LEU A 1 71 ? 2.395 -6.004 -9.538 1.00 87.19 71 LEU A N 1
ATOM 558 C CA . LEU A 1 71 ? 1.394 -6.749 -8.773 1.00 87.19 71 LEU A CA 1
ATOM 559 C C . LEU A 1 71 ? -0.027 -6.219 -9.010 1.00 87.19 71 LEU A C 1
ATOM 561 O O . LEU A 1 71 ? -0.990 -6.972 -8.894 1.00 87.19 71 LEU A O 1
ATOM 565 N N . ASP A 1 72 ? -0.152 -4.944 -9.389 1.00 82.94 72 ASP A N 1
ATOM 566 C CA . ASP A 1 72 ? -1.434 -4.297 -9.701 1.00 82.94 72 ASP A CA 1
ATOM 567 C C . ASP A 1 72 ? -1.990 -4.681 -11.086 1.00 82.94 72 ASP A C 1
ATOM 569 O O . ASP A 1 72 ? -3.168 -4.468 -11.366 1.00 82.94 72 ASP A O 1
ATOM 573 N N . GLN A 1 73 ? -1.155 -5.235 -11.974 1.00 80.62 73 GLN A N 1
ATOM 574 C CA . GLN A 1 73 ? -1.521 -5.592 -13.347 1.00 80.62 73 GLN A CA 1
ATOM 575 C C . GLN A 1 73 ? -1.109 -7.034 -13.653 1.00 80.62 73 GLN A C 1
ATOM 577 O O . GLN A 1 73 ? 0.050 -7.416 -13.502 1.00 80.62 73 GLN A O 1
ATOM 582 N N . THR A 1 74 ? -2.042 -7.854 -14.132 1.00 76.19 74 THR A N 1
ATOM 583 C CA . THR A 1 74 ? -1.773 -9.271 -14.402 1.00 76.19 74 THR A CA 1
ATOM 584 C C . THR A 1 74 ? -0.776 -9.451 -15.549 1.00 76.19 74 THR A C 1
ATOM 586 O O . THR A 1 74 ? -0.906 -8.860 -16.618 1.00 76.19 74 THR A O 1
ATOM 589 N N . ASN A 1 75 ? 0.225 -10.313 -15.337 1.00 73.06 75 ASN A N 1
ATOM 590 C CA . ASN A 1 75 ? 1.228 -10.703 -16.339 1.00 73.06 75 ASN A CA 1
ATOM 591 C C . ASN A 1 75 ? 2.092 -9.553 -16.894 1.00 73.06 75 ASN A C 1
ATOM 593 O O . ASN A 1 75 ? 2.667 -9.661 -17.982 1.00 73.06 75 ASN A O 1
ATOM 597 N N . VAL A 1 76 ? 2.235 -8.457 -16.147 1.00 82.44 76 VAL A N 1
ATOM 598 C CA . VAL A 1 76 ? 3.081 -7.330 -16.547 1.00 82.44 76 VAL A CA 1
ATOM 599 C C . VAL A 1 76 ? 4.453 -7.449 -15.894 1.00 82.44 76 VAL A C 1
ATOM 601 O O . VAL A 1 76 ? 4.605 -7.254 -14.695 1.00 82.44 76 VAL A O 1
ATOM 604 N N . VAL A 1 77 ? 5.468 -7.752 -16.705 1.00 84.56 77 VAL A N 1
ATOM 605 C CA . VAL A 1 77 ? 6.889 -7.675 -16.324 1.00 84.56 77 VAL A CA 1
ATOM 606 C C . VAL A 1 77 ? 7.570 -6.587 -17.146 1.00 84.56 77 VAL A C 1
ATOM 608 O O . VAL A 1 77 ? 7.352 -6.534 -18.366 1.00 84.56 77 VAL A O 1
ATOM 611 N N . LEU A 1 78 ? 8.343 -5.725 -16.481 1.00 85.06 78 LEU A N 1
ATOM 612 C CA . LEU A 1 78 ? 9.034 -4.573 -17.065 1.00 85.06 78 LEU A CA 1
ATOM 613 C C . LEU A 1 78 ? 10.398 -4.356 -16.407 1.00 85.06 78 LEU A C 1
ATOM 615 O O . LEU A 1 78 ? 10.547 -4.576 -15.208 1.00 85.06 78 LEU A O 1
ATOM 619 N N . SER A 1 79 ? 11.349 -3.833 -17.176 1.00 86.50 79 SER A N 1
ATOM 620 C CA . SER A 1 79 ? 12.648 -3.383 -16.673 1.00 86.50 79 SER A CA 1
ATOM 621 C C . SER A 1 79 ? 12.620 -1.866 -16.483 1.00 86.50 79 SER A C 1
ATOM 623 O O . SER A 1 79 ? 12.607 -1.123 -17.465 1.00 86.50 79 SER A O 1
ATOM 625 N N . LEU A 1 80 ? 12.579 -1.418 -15.228 1.00 86.50 80 LEU A N 1
ATOM 626 C CA . LEU A 1 80 ? 12.539 -0.005 -14.835 1.00 86.50 80 LEU A CA 1
ATOM 627 C C . LEU A 1 80 ? 13.916 0.467 -14.368 1.00 86.50 80 LEU A C 1
ATOM 629 O O . LEU A 1 80 ? 14.702 -0.335 -13.867 1.00 86.50 80 LEU A O 1
ATOM 633 N N . ASP A 1 81 ? 14.215 1.756 -14.513 1.00 88.25 81 ASP A N 1
ATOM 634 C CA . ASP A 1 81 ? 15.458 2.314 -13.976 1.00 88.25 81 ASP A CA 1
ATOM 635 C C . ASP A 1 81 ? 15.424 2.307 -12.438 1.00 88.25 81 ASP A C 1
ATOM 637 O O . ASP A 1 81 ? 14.401 2.604 -11.821 1.00 88.25 81 ASP A O 1
ATOM 641 N N . GLU A 1 82 ? 16.566 2.036 -11.804 1.00 89.12 82 GLU A N 1
ATOM 642 C CA . GLU A 1 82 ? 16.691 1.993 -10.336 1.00 89.12 82 GLU A CA 1
ATOM 643 C C . GLU A 1 82 ? 16.278 3.294 -9.637 1.00 89.12 82 GLU A C 1
ATOM 645 O O . GLU A 1 82 ? 15.831 3.266 -8.497 1.00 89.12 82 GLU A O 1
ATOM 650 N N . ARG A 1 83 ? 16.398 4.431 -10.328 1.00 90.00 83 ARG A N 1
ATOM 651 C CA . ARG A 1 83 ? 15.994 5.758 -9.834 1.00 90.00 83 ARG A CA 1
ATOM 652 C C . ARG A 1 83 ? 14.480 5.973 -9.787 1.00 90.00 83 ARG A C 1
ATOM 654 O O . ARG A 1 83 ? 14.033 6.876 -9.092 1.00 90.00 83 ARG A O 1
ATOM 661 N N . ASP A 1 84 ? 13.715 5.194 -10.550 1.00 90.75 84 ASP A N 1
ATOM 662 C CA . ASP A 1 84 ? 12.260 5.343 -10.684 1.00 90.75 84 ASP A CA 1
ATOM 663 C C . ASP A 1 84 ? 11.498 4.338 -9.800 1.00 90.75 84 ASP A C 1
ATOM 665 O O . ASP A 1 84 ? 10.263 4.304 -9.797 1.00 90.75 84 ASP A O 1
ATOM 669 N N . VAL A 1 85 ? 12.228 3.540 -9.012 1.00 92.19 85 VAL A N 1
ATOM 670 C CA . VAL A 1 85 ? 11.682 2.538 -8.095 1.00 92.19 85 VAL A CA 1
ATOM 671 C C . VAL A 1 85 ? 12.274 2.695 -6.697 1.00 92.19 85 VAL A C 1
ATOM 673 O O . VAL A 1 85 ? 13.462 2.951 -6.528 1.00 92.19 85 VAL A O 1
ATOM 676 N N . LEU A 1 86 ? 11.444 2.507 -5.676 1.00 94.06 86 LEU A N 1
ATOM 677 C CA . LEU A 1 86 ? 11.852 2.505 -4.275 1.00 94.06 86 LEU A CA 1
ATOM 678 C C . LEU A 1 86 ? 11.681 1.105 -3.698 1.00 94.06 86 LEU A C 1
ATOM 680 O O . LEU A 1 86 ? 10.621 0.507 -3.859 1.00 94.06 86 LEU A O 1
ATOM 684 N N . GLU A 1 87 ? 12.705 0.593 -3.021 1.00 93.75 87 GLU A N 1
ATOM 685 C CA . GLU A 1 87 ? 12.612 -0.673 -2.290 1.00 93.75 87 GLU A CA 1
ATOM 686 C C . GLU A 1 87 ? 11.720 -0.524 -1.056 1.00 93.75 87 GLU A C 1
ATOM 688 O O . GLU A 1 87 ? 11.816 0.467 -0.329 1.00 93.75 87 GLU A O 1
ATOM 693 N N . LEU A 1 88 ? 10.848 -1.503 -0.836 1.00 92.75 88 LEU A N 1
ATOM 694 C CA . LEU A 1 88 ? 9.956 -1.564 0.311 1.00 92.75 88 LEU A CA 1
ATOM 695 C C . LEU A 1 88 ? 10.282 -2.782 1.166 1.00 92.75 88 LEU A C 1
ATOM 697 O O . LEU A 1 88 ? 10.497 -3.879 0.649 1.00 92.75 88 LEU A O 1
ATOM 701 N N . ASP A 1 89 ? 10.205 -2.595 2.480 1.00 90.44 89 ASP A N 1
ATOM 702 C CA . ASP A 1 89 ? 10.144 -3.710 3.417 1.00 90.44 89 ASP A CA 1
ATOM 703 C C . ASP A 1 89 ? 8.872 -4.533 3.173 1.00 90.44 89 ASP A C 1
ATOM 705 O O . ASP A 1 89 ? 7.821 -3.984 2.835 1.00 90.44 89 ASP A O 1
ATOM 709 N N . GLU A 1 90 ? 8.934 -5.836 3.434 1.00 87.81 90 GLU A N 1
ATOM 710 C CA . GLU A 1 90 ? 7.800 -6.759 3.295 1.00 87.81 90 GLU A CA 1
ATOM 711 C C . GLU A 1 90 ? 6.552 -6.256 4.034 1.00 87.81 90 GLU A C 1
ATOM 713 O O . GLU A 1 90 ? 5.528 -5.998 3.409 1.00 87.81 90 GLU A O 1
ATOM 718 N N . LYS A 1 91 ? 6.674 -5.955 5.335 1.00 87.06 91 LYS A N 1
ATOM 719 C CA . LYS A 1 91 ? 5.569 -5.422 6.157 1.00 87.06 91 LYS A CA 1
ATOM 720 C C . LYS A 1 91 ? 4.960 -4.137 5.593 1.00 87.06 91 LYS A C 1
ATOM 722 O O . LYS A 1 91 ? 3.783 -3.853 5.799 1.00 87.06 91 LYS A O 1
ATOM 727 N N . LEU A 1 92 ? 5.774 -3.316 4.928 1.00 87.56 92 LEU A N 1
ATOM 728 C CA . LEU A 1 92 ? 5.315 -2.077 4.314 1.00 87.56 92 LEU A CA 1
ATOM 729 C C . LEU A 1 92 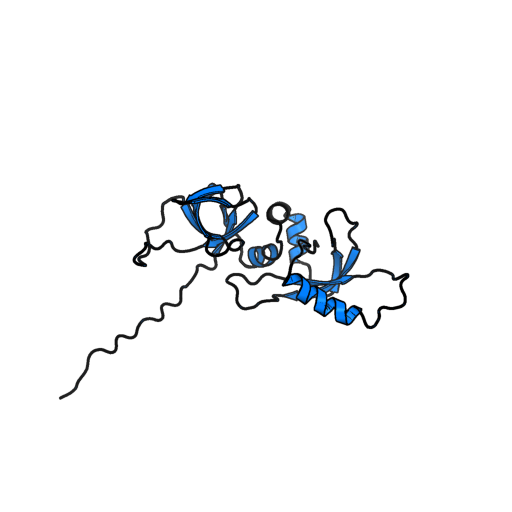? 4.579 -2.357 3.001 1.00 87.56 92 LEU A C 1
ATOM 731 O O . LEU A 1 92 ? 3.531 -1.766 2.756 1.00 87.56 92 LEU A O 1
ATOM 735 N N . ALA A 1 93 ? 5.099 -3.268 2.182 1.00 89.38 93 ALA A N 1
ATOM 736 C CA . ALA A 1 93 ? 4.438 -3.708 0.963 1.00 89.38 93 ALA A CA 1
ATOM 737 C C . ALA A 1 93 ? 3.079 -4.352 1.272 1.00 89.38 93 ALA A C 1
ATOM 739 O O . ALA A 1 93 ? 2.082 -3.979 0.658 1.00 89.38 93 ALA A O 1
ATOM 740 N N . GLU A 1 94 ? 3.011 -5.235 2.271 1.00 86.75 94 GLU A N 1
ATOM 741 C CA . GLU A 1 94 ? 1.767 -5.866 2.726 1.00 86.75 94 GLU A CA 1
ATOM 742 C C . GLU A 1 94 ? 0.738 -4.835 3.204 1.00 86.75 94 GLU A C 1
ATOM 744 O O . GLU A 1 94 ? -0.451 -4.961 2.920 1.00 86.75 94 GLU A O 1
ATOM 749 N N . LEU A 1 95 ? 1.182 -3.781 3.894 1.00 84.81 95 LEU A N 1
ATOM 750 C CA . LEU A 1 95 ? 0.295 -2.713 4.349 1.00 84.81 95 LEU A CA 1
ATOM 751 C C . LEU A 1 95 ? -0.252 -1.861 3.193 1.00 84.81 95 LEU A C 1
ATOM 753 O O . LEU A 1 95 ? -1.394 -1.410 3.233 1.00 84.81 95 LEU A O 1
ATOM 757 N N . LEU A 1 96 ? 0.568 -1.613 2.172 1.00 86.31 96 LEU A N 1
ATOM 758 C CA . LEU A 1 96 ? 0.226 -0.739 1.047 1.00 86.31 96 LEU A CA 1
ATOM 759 C C . LEU A 1 96 ? -0.555 -1.460 -0.058 1.00 86.31 96 LEU A C 1
ATOM 761 O O . LEU A 1 96 ? -1.300 -0.816 -0.797 1.00 86.31 96 LEU A O 1
ATOM 765 N N . PHE A 1 97 ? -0.398 -2.778 -0.176 1.00 86.19 97 PHE A N 1
ATOM 766 C CA . PHE A 1 97 ? -1.009 -3.591 -1.228 1.00 86.19 97 PHE A CA 1
ATOM 767 C C . PHE A 1 97 ? -2.546 -3.508 -1.299 1.00 86.19 97 PHE A C 1
ATOM 769 O O . PHE A 1 97 ? -3.069 -3.357 -2.404 1.00 86.19 97 PHE A O 1
ATOM 776 N N . PRO A 1 98 ? -3.286 -3.509 -0.175 1.00 83.31 98 PRO A N 1
ATOM 777 C CA . PRO A 1 98 ? -4.742 -3.336 -0.164 1.00 83.31 98 PRO A CA 1
ATOM 778 C C . PRO A 1 98 ? -5.253 -2.002 -0.722 1.00 83.31 98 PRO A C 1
ATOM 780 O O . PRO A 1 98 ? -6.422 -1.905 -1.096 1.00 83.31 98 PRO A O 1
ATOM 783 N N . ILE A 1 99 ? -4.414 -0.962 -0.769 1.00 83.12 99 ILE A N 1
ATOM 784 C CA . ILE A 1 99 ? -4.814 0.361 -1.258 1.00 83.12 99 ILE A CA 1
ATOM 785 C C . ILE A 1 99 ? -4.851 0.305 -2.782 1.00 83.12 99 ILE A C 1
ATOM 787 O O . ILE A 1 99 ? -3.806 0.309 -3.423 1.00 83.12 99 ILE A O 1
ATOM 791 N N . THR A 1 100 ? -6.040 0.244 -3.374 1.00 80.00 100 THR A N 1
ATOM 792 C CA . THR A 1 100 ? -6.218 0.083 -4.829 1.00 80.00 100 THR A CA 1
ATOM 793 C C . THR A 1 100 ? -5.843 1.335 -5.627 1.00 80.00 100 THR A C 1
ATOM 795 O O . THR A 1 100 ? -5.402 1.235 -6.771 1.00 80.00 100 THR A O 1
ATOM 798 N N . ASN A 1 101 ? -5.972 2.521 -5.029 1.00 81.62 101 ASN A N 1
ATOM 799 C CA . ASN A 1 101 ? -5.581 3.780 -5.650 1.00 81.62 101 ASN A CA 1
ATOM 800 C C . ASN A 1 101 ? -4.069 4.009 -5.518 1.00 81.62 101 ASN A C 1
ATOM 802 O O . ASN A 1 101 ? -3.540 4.199 -4.422 1.00 81.62 101 ASN A O 1
ATOM 806 N N . CYS A 1 102 ? -3.371 4.034 -6.653 1.00 87.44 102 CYS A N 1
ATOM 807 C CA . CYS A 1 102 ? -1.918 4.172 -6.687 1.00 87.44 102 CYS A CA 1
ATOM 808 C C . CYS A 1 102 ? -1.434 5.529 -6.135 1.00 87.44 102 CYS A C 1
ATOM 810 O O . CYS A 1 102 ? -0.435 5.586 -5.420 1.00 87.44 102 CYS A O 1
ATOM 812 N N . GLU A 1 103 ? -2.157 6.619 -6.396 1.00 86.50 103 GLU A N 1
ATOM 813 C CA . GLU A 1 103 ? -1.764 7.956 -5.939 1.00 86.50 103 GLU A CA 1
ATOM 814 C C . GLU A 1 103 ? -1.887 8.105 -4.422 1.00 86.50 103 GLU A C 1
ATOM 816 O O . GLU A 1 103 ? -0.974 8.600 -3.763 1.00 86.50 103 GLU A O 1
ATOM 821 N N . GLU A 1 104 ? -2.970 7.602 -3.836 1.00 81.88 104 GLU A N 1
ATOM 822 C CA . GLU A 1 104 ? -3.137 7.605 -2.379 1.00 81.88 104 GLU A CA 1
ATOM 823 C C . GLU A 1 104 ? -2.160 6.653 -1.692 1.00 81.88 104 GLU A C 1
ATOM 825 O O . GLU A 1 104 ? -1.634 6.981 -0.625 1.00 81.88 104 GLU A O 1
ATOM 830 N N . ARG A 1 105 ? -1.859 5.508 -2.317 1.00 87.00 105 ARG A N 1
ATOM 831 C CA . ARG A 1 105 ? -0.830 4.578 -1.842 1.00 87.00 105 ARG A CA 1
ATOM 832 C C . ARG A 1 105 ? 0.538 5.262 -1.777 1.00 87.00 105 ARG A C 1
ATOM 834 O O . ARG A 1 105 ? 1.222 5.172 -0.756 1.00 87.00 105 ARG A O 1
ATOM 841 N N . TYR A 1 106 ? 0.915 5.992 -2.828 1.00 89.69 106 TYR A N 1
ATOM 842 C CA . TYR A 1 106 ? 2.145 6.786 -2.852 1.00 89.69 106 TYR A CA 1
ATOM 843 C C . TYR A 1 106 ? 2.113 7.925 -1.819 1.00 89.69 106 TYR A C 1
ATOM 845 O O . TYR A 1 106 ? 3.076 8.122 -1.078 1.00 89.69 106 TYR A O 1
ATOM 853 N N . ALA A 1 107 ? 0.991 8.640 -1.699 1.00 87.56 107 ALA A N 1
ATOM 854 C CA . ALA A 1 107 ? 0.833 9.711 -0.719 1.00 87.56 107 ALA A CA 1
ATOM 855 C C . ALA A 1 107 ? 0.965 9.209 0.732 1.00 87.56 107 ALA A C 1
ATOM 857 O O . ALA A 1 107 ? 1.572 9.887 1.565 1.00 87.56 107 ALA A O 1
ATOM 858 N N . LEU A 1 108 ? 0.439 8.015 1.040 1.00 84.31 108 LEU A N 1
ATOM 859 C CA . LEU A 1 108 ? 0.601 7.382 2.349 1.00 84.31 108 LEU A CA 1
ATOM 860 C C . LEU A 1 108 ? 2.064 7.023 2.619 1.00 84.31 108 LEU A C 1
ATOM 862 O O . LEU A 1 108 ? 2.556 7.307 3.709 1.00 84.31 108 LEU A O 1
ATOM 866 N N . LEU A 1 109 ? 2.768 6.467 1.629 1.00 88.50 109 LEU A N 1
ATOM 867 C CA . LEU A 1 109 ? 4.197 6.172 1.739 1.00 88.50 109 LEU A CA 1
ATOM 868 C C . LEU A 1 109 ? 5.021 7.439 2.039 1.00 88.50 109 LEU A C 1
ATOM 870 O O . LEU A 1 109 ? 5.915 7.409 2.885 1.00 88.50 109 LEU A O 1
ATOM 874 N N . CYS A 1 110 ? 4.719 8.563 1.381 1.00 89.94 110 CYS A N 1
ATOM 875 C CA . CYS A 1 110 ? 5.407 9.833 1.631 1.00 89.94 110 CYS A CA 1
ATOM 876 C C . CYS A 1 110 ? 5.100 10.421 3.020 1.00 89.94 110 CYS A C 1
ATOM 878 O O . CYS A 1 110 ? 5.937 11.119 3.598 1.00 89.94 110 CYS A O 1
ATOM 880 N N . ASN A 1 111 ? 3.919 10.146 3.579 1.00 86.31 111 ASN A N 1
ATOM 881 C CA . ASN A 1 111 ? 3.517 10.642 4.890 1.00 86.31 111 ASN A CA 1
ATOM 882 C C . ASN A 1 111 ? 3.968 9.695 6.013 1.00 86.31 111 ASN A C 1
ATOM 884 O O . ASN A 1 111 ? 3.173 8.929 6.558 1.00 86.31 111 ASN A O 1
ATOM 888 N N . LYS A 1 112 ? 5.243 9.804 6.408 1.00 87.56 112 LYS A N 1
ATOM 889 C CA . LYS A 1 112 ? 5.846 8.967 7.464 1.00 87.56 112 LYS A CA 1
ATOM 890 C C . LYS A 1 112 ? 5.046 8.968 8.771 1.00 87.56 112 LYS A C 1
ATOM 892 O O . LYS A 1 112 ? 4.816 7.913 9.342 1.00 87.56 112 LYS A O 1
ATOM 897 N N . ALA A 1 113 ? 4.569 10.130 9.223 1.00 81.88 113 ALA A N 1
ATOM 898 C CA . ALA A 1 113 ? 3.806 10.234 10.470 1.00 81.88 113 ALA A CA 1
ATOM 899 C C . ALA A 1 113 ? 2.465 9.485 10.402 1.00 81.88 113 ALA A C 1
ATOM 901 O O . ALA A 1 113 ? 2.044 8.856 11.370 1.00 81.88 113 ALA A O 1
ATOM 902 N N . ARG A 1 114 ? 1.774 9.539 9.257 1.00 79.69 114 ARG A N 1
ATOM 903 C CA . ARG A 1 114 ? 0.555 8.752 9.046 1.00 79.69 114 ARG A CA 1
ATOM 904 C C . ARG A 1 114 ? 0.874 7.265 8.925 1.00 79.69 114 ARG A C 1
ATOM 906 O O . ARG A 1 114 ? 0.156 6.470 9.512 1.00 79.69 114 ARG A O 1
ATOM 913 N N . LEU A 1 115 ? 1.941 6.912 8.218 1.00 80.31 115 LEU A N 1
ATOM 914 C CA . LEU A 1 115 ? 2.353 5.529 8.023 1.00 80.31 115 LEU A CA 1
ATOM 915 C C . LEU A 1 115 ? 2.687 4.825 9.346 1.00 80.31 115 LEU A C 1
ATOM 917 O O . LEU A 1 115 ? 2.210 3.717 9.566 1.00 80.31 115 LEU A O 1
ATOM 921 N N . GLU A 1 116 ? 3.431 5.479 10.242 1.00 83.62 116 GLU A N 1
ATOM 922 C CA . GLU A 1 116 ? 3.722 4.938 11.579 1.00 83.62 116 GLU A CA 1
ATOM 923 C C . GLU A 1 116 ? 2.439 4.726 12.391 1.00 83.62 116 GLU A C 1
ATOM 925 O O . GLU A 1 116 ? 2.210 3.636 12.907 1.00 83.62 116 GLU A O 1
ATOM 930 N N . ARG A 1 117 ? 1.512 5.697 12.381 1.00 81.38 117 ARG A N 1
ATOM 931 C CA . ARG A 1 117 ? 0.204 5.509 13.032 1.00 81.38 117 ARG A CA 1
ATOM 932 C C . ARG A 1 117 ? -0.552 4.306 12.484 1.00 81.38 117 ARG A C 1
ATOM 934 O O . ARG A 1 117 ? -1.180 3.607 13.265 1.00 81.38 117 ARG A O 1
ATOM 941 N N . VAL A 1 118 ? -0.511 4.073 11.170 1.00 81.38 118 VAL A N 1
ATOM 942 C CA . VAL A 1 118 ? -1.199 2.934 10.545 1.00 81.38 118 VAL A CA 1
ATOM 943 C C . VAL A 1 118 ? -0.537 1.603 10.920 1.00 81.38 118 VAL A C 1
ATOM 945 O O . VAL A 1 118 ? -1.236 0.613 11.136 1.00 81.38 118 VAL A O 1
ATOM 948 N N . ARG A 1 119 ? 0.795 1.569 11.043 1.00 82.50 119 ARG A N 1
ATOM 949 C CA . ARG A 1 119 ? 1.540 0.383 11.501 1.00 82.50 119 ARG A CA 1
ATOM 950 C C . ARG A 1 119 ? 1.136 -0.032 12.917 1.00 82.50 119 ARG A C 1
ATOM 952 O O . ARG A 1 119 ? 0.948 -1.229 13.158 1.00 82.50 119 ARG A O 1
ATOM 959 N N . ASP A 1 120 ? 0.927 0.954 13.786 1.00 84.94 120 ASP A N 1
ATOM 960 C CA . ASP A 1 120 ? 0.561 0.782 15.197 1.00 84.94 120 ASP A CA 1
ATOM 961 C C . ASP A 1 120 ? -0.920 0.435 15.430 1.00 84.94 120 ASP A C 1
ATOM 963 O O . ASP A 1 120 ? -1.313 0.128 16.555 1.00 84.94 120 ASP A O 1
ATOM 967 N N . ILE A 1 121 ? -1.766 0.470 14.394 1.00 82.88 121 ILE A N 1
ATOM 968 C CA . ILE A 1 121 ? -3.171 0.063 14.519 1.00 82.88 121 ILE A CA 1
ATOM 969 C C . ILE A 1 121 ? -3.238 -1.420 14.850 1.00 82.88 121 ILE A C 1
ATOM 971 O O . ILE A 1 121 ? -2.682 -2.245 14.124 1.00 82.88 121 ILE A O 1
ATOM 975 N N . ASP A 1 122 ? -4.008 -1.768 15.871 1.00 87.12 122 ASP A N 1
ATOM 976 C CA . ASP A 1 122 ? -4.303 -3.148 16.229 1.00 87.12 122 ASP A CA 1
ATOM 977 C C . ASP A 1 122 ? -5.793 -3.314 16.562 1.00 87.12 122 ASP A C 1
ATOM 979 O O . ASP A 1 122 ? -6.570 -2.353 16.579 1.00 87.12 122 ASP A O 1
ATOM 983 N N . CYS A 1 123 ? -6.222 -4.545 16.809 1.00 85.56 123 CYS A N 1
ATOM 984 C CA . CYS A 1 123 ? -7.562 -4.835 17.294 1.00 85.56 123 CYS A CA 1
ATOM 985 C C . CYS A 1 123 ? -7.861 -4.030 18.575 1.00 85.56 123 CYS A C 1
ATOM 987 O O . CYS A 1 123 ? -7.098 -4.034 19.537 1.00 85.56 123 CYS A O 1
ATOM 989 N N . GLY A 1 124 ? -8.996 -3.329 18.591 1.00 82.69 124 GLY A N 1
ATOM 990 C CA . GLY A 1 124 ? -9.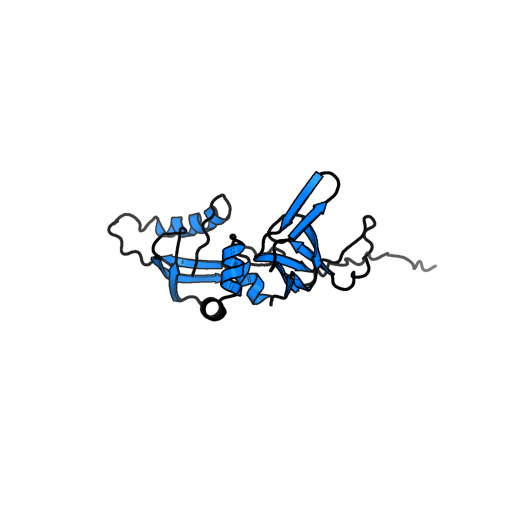403 -2.420 19.665 1.00 82.69 124 GLY A CA 1
ATOM 991 C C . GLY A 1 124 ? -9.010 -0.955 19.449 1.00 82.69 124 GLY A C 1
ATOM 992 O O . GLY A 1 124 ? -9.554 -0.082 20.131 1.00 82.69 124 GLY A O 1
ATOM 993 N N . SER A 1 125 ? -8.138 -0.645 18.483 1.00 81.19 125 SER A N 1
ATOM 994 C CA . SER A 1 125 ? -7.796 0.738 18.143 1.00 81.19 125 SER A CA 1
ATOM 995 C C . SER A 1 125 ? -9.017 1.499 17.619 1.00 81.19 125 SER A C 1
ATOM 997 O O . SER A 1 125 ? -9.780 1.002 16.785 1.00 81.19 125 SER A O 1
ATOM 999 N N . LYS A 1 126 ? -9.183 2.740 18.094 1.00 84.06 126 LYS A N 1
ATOM 1000 C CA . LYS A 1 126 ? -10.189 3.680 17.586 1.00 84.06 126 LYS A CA 1
ATOM 1001 C C . LYS A 1 126 ? -9.656 4.353 16.331 1.00 84.06 126 LYS A C 1
ATOM 1003 O O . LYS A 1 126 ? -8.585 4.954 16.359 1.00 84.06 126 LYS A O 1
ATOM 1008 N N . VAL A 1 127 ? -10.425 4.275 15.259 1.00 81.19 127 VAL A N 1
ATOM 1009 C CA . VAL A 1 127 ? -10.037 4.738 13.927 1.00 81.19 127 VAL A CA 1
ATOM 1010 C C . VAL A 1 127 ? -11.143 5.597 13.325 1.00 81.19 127 VAL A C 1
ATOM 1012 O O . VAL A 1 127 ? -12.292 5.551 13.773 1.00 81.19 127 VAL A O 1
ATOM 1015 N N . ARG A 1 128 ? -10.807 6.401 12.315 1.00 79.12 128 ARG A N 1
ATOM 1016 C CA . ARG A 1 128 ? -11.807 7.055 11.469 1.00 79.12 128 ARG A CA 1
ATOM 1017 C C . ARG A 1 128 ? -11.748 6.417 10.091 1.00 79.12 128 ARG A C 1
ATOM 1019 O O . ARG A 1 128 ? -10.683 6.384 9.497 1.00 79.12 128 ARG A O 1
ATOM 1026 N N . VAL A 1 129 ? -12.884 5.926 9.613 1.00 77.00 129 VAL A N 1
ATOM 1027 C CA . VAL A 1 129 ? -13.014 5.241 8.331 1.00 77.00 129 VAL A CA 1
ATOM 1028 C C . VAL A 1 129 ? -13.726 6.142 7.344 1.00 77.00 129 VAL A C 1
ATOM 1030 O O . VAL A 1 129 ? -14.882 6.514 7.546 1.00 77.00 129 VAL A O 1
ATOM 1033 N N . GLN A 1 130 ? -13.045 6.466 6.254 1.00 71.75 130 GLN A N 1
ATOM 1034 C CA . GLN A 1 130 ? -13.678 7.104 5.110 1.00 71.75 130 GLN A CA 1
ATOM 1035 C C . GLN A 1 130 ? -14.118 6.026 4.116 1.00 71.75 130 GLN A C 1
ATOM 1037 O O . GLN A 1 130 ? -13.297 5.244 3.646 1.00 71.75 130 GLN A O 1
ATOM 1042 N N . LEU A 1 131 ? -15.423 5.974 3.833 1.00 69.94 131 LEU A N 1
ATOM 1043 C CA . LEU A 1 131 ? -16.015 4.980 2.931 1.00 69.94 131 LEU A CA 1
ATOM 1044 C C . LEU A 1 131 ? -15.947 5.417 1.466 1.00 69.94 131 LEU A C 1
ATOM 1046 O O . LEU A 1 131 ? -15.763 4.582 0.589 1.00 69.94 131 LEU A O 1
ATOM 1050 N N . ARG A 1 132 ? -16.104 6.716 1.195 1.00 68.56 132 ARG A N 1
ATOM 1051 C CA . ARG A 1 132 ? -16.008 7.306 -0.144 1.00 68.56 132 ARG A CA 1
ATOM 1052 C C . ARG A 1 132 ? -15.173 8.573 -0.082 1.00 68.56 132 ARG A C 1
ATOM 1054 O O . ARG A 1 132 ? -15.233 9.312 0.900 1.00 68.56 132 ARG A O 1
ATOM 1061 N N . SER A 1 133 ? -14.413 8.837 -1.138 1.00 67.62 133 SER A N 1
ATOM 1062 C CA . SER A 1 133 ? -13.647 10.076 -1.254 1.00 67.62 133 SER A CA 1
ATOM 1063 C C . SER A 1 133 ? -14.595 11.277 -1.196 1.00 67.62 133 SER A C 1
ATOM 1065 O O . SER A 1 133 ? -15.512 11.386 -2.007 1.00 67.62 133 SER A O 1
ATOM 1067 N N . GLY A 1 134 ? -14.376 12.164 -0.225 1.00 69.50 134 GLY A N 1
ATOM 1068 C CA . GLY A 1 134 ? -15.205 13.352 0.008 1.00 69.50 134 GLY A CA 1
ATOM 1069 C C . GLY A 1 134 ? -16.221 13.218 1.146 1.00 69.50 134 GLY A C 1
ATOM 1070 O O . GLY A 1 134 ? -16.692 14.242 1.632 1.00 69.50 134 GLY A O 1
ATOM 1071 N N . ASP A 1 135 ? -16.502 12.002 1.627 1.00 71.69 135 ASP A N 1
ATOM 1072 C CA . ASP A 1 135 ? -17.353 11.811 2.806 1.00 71.69 135 ASP A CA 1
ATOM 1073 C C . ASP A 1 135 ? -16.595 12.142 4.100 1.00 71.69 135 ASP A C 1
ATOM 1075 O O . ASP A 1 135 ? -15.379 11.931 4.202 1.00 71.69 135 ASP A O 1
ATOM 1079 N N . GLU A 1 136 ? -17.334 12.602 5.114 1.00 75.88 136 GLU A N 1
ATOM 1080 C CA . GLU A 1 136 ? -16.818 12.754 6.476 1.00 75.88 136 GLU A CA 1
ATOM 1081 C C . GLU A 1 136 ? -16.421 11.384 7.056 1.00 75.88 136 GLU A C 1
ATOM 1083 O O . GLU A 1 136 ? -17.243 10.461 7.077 1.00 75.88 136 GLU A O 1
ATOM 1088 N N . PRO A 1 137 ? -15.191 11.227 7.576 1.00 78.19 137 PRO A N 1
ATOM 1089 C CA . PRO A 1 137 ? -14.751 9.957 8.135 1.00 78.19 137 PRO A CA 1
ATOM 1090 C C . PRO A 1 137 ? -15.576 9.537 9.363 1.00 78.19 137 PRO A C 1
ATOM 1092 O O . PRO A 1 137 ? -15.700 10.282 10.345 1.00 78.19 137 PRO A O 1
ATOM 1095 N N . LEU A 1 138 ? -16.095 8.312 9.348 1.00 78.12 138 LEU A N 1
ATOM 1096 C CA . LEU A 1 138 ? -16.922 7.756 10.416 1.00 78.12 138 LEU A CA 1
ATOM 1097 C C . LEU A 1 138 ? -16.056 7.161 11.532 1.00 78.12 138 LEU A C 1
ATOM 1099 O O . LEU A 1 138 ? -15.059 6.502 11.242 1.00 78.12 138 LEU A O 1
ATOM 1103 N N . PRO A 1 139 ? -16.404 7.353 12.815 1.00 82.31 139 PRO A N 1
ATOM 1104 C CA . PRO A 1 139 ? -15.682 6.706 13.903 1.00 82.31 139 PRO A CA 1
ATOM 1105 C C . PRO A 1 139 ? -15.903 5.190 13.863 1.00 82.31 139 PRO A C 1
ATOM 1107 O O . PRO A 1 139 ? -17.016 4.729 13.614 1.00 82.31 139 PRO A O 1
ATOM 1110 N N . GLY A 1 140 ? -14.865 4.414 14.159 1.00 81.00 140 GLY A N 1
ATOM 1111 C CA . GLY A 1 140 ? -14.930 2.959 14.228 1.00 81.00 140 GLY A CA 1
ATOM 1112 C C . GLY A 1 140 ? -13.885 2.355 15.161 1.00 81.00 140 GLY A C 1
ATOM 1113 O O . GLY A 1 140 ? -13.007 3.052 15.675 1.00 81.00 140 GLY A O 1
ATOM 1114 N N . VAL A 1 141 ? -13.995 1.050 15.390 1.00 81.81 141 VAL A N 1
ATOM 1115 C CA . VAL A 1 141 ? -13.061 0.247 16.186 1.00 81.81 141 VAL A CA 1
ATOM 1116 C C . VAL A 1 141 ? -12.601 -0.943 15.361 1.00 81.81 141 VAL A C 1
ATOM 1118 O O . VAL A 1 141 ? -13.415 -1.660 14.784 1.00 81.81 141 VAL A O 1
ATOM 1121 N N . VAL A 1 142 ? -11.294 -1.174 15.309 1.00 82.19 142 VAL A N 1
ATOM 1122 C CA . VAL A 1 142 ? -10.729 -2.320 14.592 1.00 82.19 142 VAL A CA 1
ATOM 1123 C C . VAL A 1 142 ? -11.069 -3.614 15.332 1.00 82.19 142 VAL A C 1
ATOM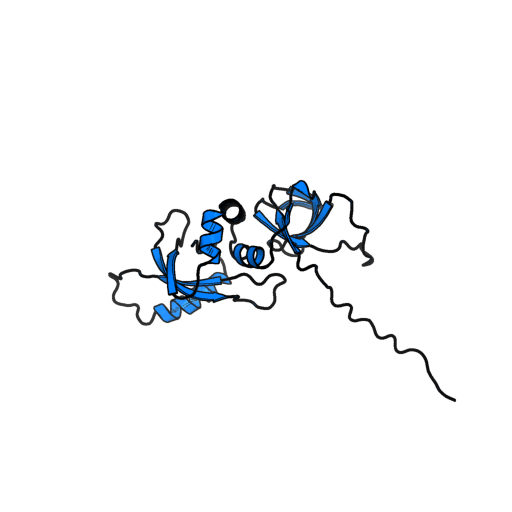 1125 O O . VAL A 1 142 ? -10.827 -3.739 16.531 1.00 82.19 142 VAL A O 1
ATOM 1128 N N . ARG A 1 143 ? -11.637 -4.587 14.623 1.00 83.81 143 ARG A N 1
ATOM 1129 C CA . ARG A 1 143 ? -11.983 -5.928 15.123 1.00 83.81 143 ARG A CA 1
ATOM 1130 C C . ARG A 1 143 ? -11.153 -7.035 14.488 1.00 83.81 143 ARG A C 1
ATOM 1132 O O . ARG A 1 143 ? -11.110 -8.137 15.022 1.00 83.81 143 ARG A O 1
ATOM 1139 N N . PHE A 1 144 ? -10.507 -6.741 13.366 1.00 84.69 144 PHE A N 1
ATOM 1140 C CA . PHE A 1 144 ? -9.655 -7.676 12.650 1.00 84.69 144 PHE A CA 1
ATOM 1141 C C . PHE A 1 144 ? -8.462 -6.939 12.046 1.00 84.69 144 PHE A C 1
ATOM 1143 O O . PHE A 1 144 ? -8.634 -5.855 11.490 1.00 84.69 144 PHE A O 1
ATOM 1150 N N . LYS A 1 145 ? -7.284 -7.557 12.120 1.00 84.19 145 LYS A N 1
ATOM 1151 C CA . LYS A 1 145 ? -6.068 -7.168 11.407 1.00 84.19 145 LYS A CA 1
ATOM 1152 C C . LYS A 1 145 ? -5.401 -8.442 10.901 1.00 84.19 145 LYS A C 1
ATOM 1154 O O . LYS A 1 145 ? -5.065 -9.307 11.704 1.00 84.19 145 LYS A O 1
ATOM 1159 N N . GLY A 1 146 ? -5.199 -8.562 9.597 1.00 83.62 146 GLY A N 1
ATOM 1160 C CA . GLY A 1 146 ? -4.525 -9.730 9.031 1.00 83.62 146 GLY A CA 1
ATOM 1161 C C . GLY A 1 146 ? -4.771 -9.902 7.543 1.00 83.62 146 GLY A C 1
ATOM 1162 O O . GLY A 1 146 ? -5.460 -9.100 6.917 1.00 83.62 146 GLY A O 1
ATOM 1163 N N . SER A 1 147 ? -4.203 -10.951 6.962 1.00 82.19 147 SER A N 1
ATOM 1164 C CA . SER A 1 147 ? -4.428 -11.280 5.561 1.00 82.19 147 SER A CA 1
ATOM 1165 C C . SER A 1 147 ? -5.775 -11.967 5.342 1.00 82.19 147 SER A C 1
ATOM 1167 O O . SER A 1 147 ? -6.200 -12.807 6.131 1.00 82.19 147 SER A O 1
ATOM 1169 N N . LEU A 1 148 ? -6.459 -11.612 4.249 1.00 72.94 148 LEU A N 1
ATOM 1170 C CA . LEU A 1 148 ? -7.697 -12.283 3.829 1.00 72.94 148 LEU A CA 1
ATOM 1171 C C . LEU A 1 148 ? -7.434 -13.427 2.847 1.00 72.94 148 LEU A C 1
ATOM 1173 O O . LEU A 1 148 ? -8.197 -14.386 2.796 1.00 72.94 148 LEU A O 1
ATOM 1177 N N . LEU A 1 149 ? -6.362 -13.321 2.057 1.00 70.44 149 LEU A N 1
ATOM 1178 C CA . LEU A 1 149 ? -6.013 -14.280 1.014 1.00 70.44 149 LEU A CA 1
ATOM 1179 C C . LEU A 1 149 ? -4.570 -14.764 1.232 1.00 70.44 149 LEU A C 1
ATOM 1181 O O . LEU A 1 149 ? -3.642 -13.958 1.110 1.00 70.44 149 LEU A O 1
ATOM 1185 N N . PRO A 1 150 ? -4.366 -16.055 1.546 1.00 57.81 150 PRO A N 1
ATOM 1186 C CA . PRO A 1 150 ? -3.037 -16.589 1.834 1.00 57.81 150 PRO A CA 1
ATOM 1187 C C . PRO A 1 150 ? -2.206 -16.901 0.577 1.00 57.81 150 PRO A C 1
ATOM 1189 O O . PRO A 1 150 ? -0.998 -17.052 0.694 1.00 57.81 150 PRO A O 1
ATOM 1192 N N . ASP A 1 151 ? -2.814 -16.978 -0.614 1.00 57.78 151 ASP A N 1
ATOM 1193 C CA . ASP A 1 151 ? -2.177 -17.545 -1.819 1.00 57.78 151 ASP A CA 1
ATOM 1194 C C . ASP A 1 151 ? -1.904 -16.510 -2.928 1.00 57.78 151 ASP A C 1
ATOM 1196 O O . ASP A 1 151 ? -2.244 -16.685 -4.098 1.00 57.78 151 ASP A O 1
ATOM 1200 N N . ARG A 1 152 ? -1.331 -15.359 -2.561 1.00 63.00 152 ARG A N 1
ATOM 1201 C CA . ARG A 1 152 ? -0.805 -14.385 -3.531 1.00 63.00 152 ARG A CA 1
ATOM 1202 C C . ARG A 1 152 ? 0.666 -14.119 -3.252 1.00 63.00 152 ARG A C 1
ATOM 1204 O O . ARG A 1 152 ? 1.105 -14.211 -2.114 1.00 63.00 152 ARG A O 1
ATOM 1211 N N . ALA A 1 153 ? 1.392 -13.701 -4.291 1.00 66.94 153 ALA A N 1
ATOM 1212 C CA . ALA A 1 153 ? 2.798 -13.294 -4.203 1.00 66.94 153 ALA A CA 1
ATOM 1213 C C . ALA A 1 153 ? 3.072 -12.217 -3.129 1.00 66.94 153 ALA A C 1
ATOM 1215 O O . ALA A 1 153 ? 4.201 -12.076 -2.675 1.00 66.94 153 ALA A O 1
ATOM 1216 N N . LEU A 1 154 ? 2.039 -11.467 -2.729 1.00 74.38 154 LEU A N 1
ATOM 1217 C CA . LEU A 1 154 ? 2.045 -10.563 -1.586 1.00 74.38 154 LEU A CA 1
ATOM 1218 C C . LEU A 1 154 ? 0.699 -10.678 -0.856 1.00 74.38 154 LEU A C 1
ATOM 1220 O O . LEU A 1 154 ? -0.361 -10.522 -1.472 1.00 74.38 154 LEU A O 1
ATOM 1224 N N . SER A 1 155 ? 0.739 -10.957 0.447 1.00 78.69 155 SER A N 1
ATOM 1225 C CA . SER A 1 155 ? -0.450 -11.080 1.289 1.00 78.69 155 SER A CA 1
ATOM 1226 C C . SER A 1 155 ? -0.729 -9.739 1.972 1.00 78.69 155 SER A C 1
ATOM 1228 O O . SER A 1 155 ? -0.057 -9.355 2.918 1.00 78.69 155 SER A O 1
ATOM 1230 N N . GLY A 1 156 ? -1.683 -8.965 1.448 1.00 81.69 156 GLY A N 1
ATOM 1231 C CA . GLY A 1 156 ? -1.991 -7.643 2.010 1.00 81.69 156 GLY A CA 1
ATOM 1232 C C . GLY A 1 156 ? -2.588 -7.707 3.424 1.00 81.69 156 GLY A C 1
ATOM 1233 O O . GLY A 1 156 ? -3.322 -8.649 3.728 1.00 81.69 156 GLY A O 1
ATOM 1234 N N . ILE A 1 157 ? -2.335 -6.690 4.258 1.00 83.06 157 ILE A N 1
ATOM 1235 C CA . ILE A 1 157 ? -2.926 -6.554 5.604 1.00 83.06 157 ILE A CA 1
ATOM 1236 C C . ILE A 1 157 ? -4.266 -5.823 5.525 1.00 83.06 157 ILE A C 1
ATOM 1238 O O . ILE A 1 157 ? -4.337 -4.639 5.212 1.00 83.06 157 ILE A O 1
ATOM 1242 N N . TRP A 1 158 ? -5.331 -6.512 5.905 1.00 83.88 158 TRP A N 1
ATOM 1243 C CA . TRP A 1 158 ? -6.688 -5.987 5.936 1.00 83.88 158 TRP A CA 1
ATOM 1244 C C . TRP A 1 158 ? -7.095 -5.617 7.351 1.00 83.88 158 TRP A C 1
ATOM 1246 O O . TRP A 1 158 ? -6.784 -6.335 8.301 1.00 83.88 158 TRP A O 1
ATOM 1256 N N . PHE A 1 159 ? -7.850 -4.527 7.472 1.00 81.62 159 PHE A N 1
ATOM 1257 C CA . PHE A 1 159 ? -8.455 -4.100 8.726 1.00 81.62 159 PHE A CA 1
ATOM 1258 C C . PHE A 1 159 ? -9.973 -4.256 8.647 1.00 81.62 159 PHE A C 1
ATOM 1260 O O . PHE A 1 159 ? -10.630 -3.591 7.848 1.00 81.62 159 PHE A O 1
ATOM 1267 N N . GLY A 1 160 ? -10.540 -5.118 9.487 1.00 83.25 160 GLY A N 1
ATOM 1268 C CA . GLY A 1 160 ? -11.985 -5.178 9.692 1.00 83.25 160 GLY A CA 1
ATOM 1269 C C . GLY A 1 160 ? -12.374 -4.173 10.766 1.00 83.25 160 GLY A C 1
ATOM 1270 O O . GLY A 1 160 ? -11.891 -4.275 11.894 1.00 83.25 160 GLY A O 1
ATOM 1271 N N . VAL A 1 161 ? -13.223 -3.200 10.433 1.00 79.25 161 VAL A N 1
ATOM 1272 C CA . VAL A 1 161 ? -13.603 -2.106 11.339 1.00 79.25 161 VAL A CA 1
ATOM 1273 C C . VAL A 1 161 ? -15.102 -2.133 11.612 1.00 79.25 161 VAL A C 1
ATOM 1275 O O . VAL A 1 161 ? -15.913 -2.116 10.691 1.00 79.25 161 VAL A O 1
ATOM 1278 N N . GLU A 1 162 ? -15.471 -2.126 12.889 1.00 81.88 162 GLU A N 1
ATOM 1279 C CA . GLU A 1 162 ? -16.843 -1.902 13.341 1.00 81.88 162 GLU A CA 1
ATOM 1280 C C . GLU A 1 162 ? -17.100 -0.395 13.440 1.00 81.88 162 GLU A C 1
ATOM 1282 O O . GLU A 1 162 ? -16.437 0.305 14.206 1.00 81.88 162 GLU A O 1
ATOM 1287 N N . LEU A 1 163 ? -18.051 0.124 12.664 1.00 82.44 163 LEU A N 1
ATOM 1288 C CA . LEU A 1 163 ? -18.381 1.548 12.672 1.00 82.44 163 LEU A CA 1
ATOM 1289 C C . LEU A 1 163 ? -19.265 1.899 13.878 1.00 82.44 163 LEU A C 1
ATOM 1291 O O . LEU A 1 163 ? -20.320 1.309 14.086 1.00 82.44 163 LEU A O 1
ATOM 1295 N N . LEU A 1 164 ? -18.881 2.932 14.626 1.00 80.94 164 LEU A N 1
ATOM 1296 C CA . LEU A 1 164 ? -19.616 3.472 15.773 1.00 80.94 164 LEU A CA 1
ATOM 1297 C C . LEU A 1 164 ? -20.651 4.515 15.327 1.00 80.94 164 LEU A C 1
ATOM 1299 O O . LEU A 1 164 ? -20.710 5.634 15.850 1.00 80.94 164 LEU A O 1
ATOM 1303 N N . VAL A 1 165 ? -21.460 4.176 14.324 1.00 75.38 165 VAL A N 1
ATOM 1304 C CA . VAL A 1 165 ? -22.545 5.058 13.889 1.00 75.38 165 VAL A CA 1
ATOM 1305 C C . VAL A 1 165 ? -23.663 4.959 14.920 1.00 75.38 165 VAL A C 1
ATOM 1307 O O . VAL A 1 165 ? -24.290 3.915 15.073 1.00 75.38 165 VAL A O 1
ATOM 1310 N N . ARG A 1 166 ? -23.936 6.053 15.641 1.00 55.91 166 ARG A N 1
ATOM 1311 C CA . ARG A 1 166 ? -25.133 6.153 16.486 1.00 55.91 166 ARG A CA 1
ATOM 1312 C C . ARG A 1 166 ? -26.356 6.105 15.573 1.00 55.91 166 ARG A C 1
ATOM 1314 O O . ARG A 1 166 ? -26.667 7.085 14.899 1.00 55.91 166 ARG A O 1
ATOM 1321 N N . THR A 1 167 ? -27.024 4.963 15.505 1.00 50.62 167 THR A N 1
ATOM 1322 C CA . THR A 1 167 ? -28.230 4.790 14.700 1.00 50.62 167 THR A CA 1
ATOM 1323 C C . THR A 1 167 ? -29.365 5.664 15.239 1.00 50.62 167 THR A C 1
ATOM 1325 O O . THR A 1 167 ? -29.806 5.533 16.376 1.00 50.62 167 THR A O 1
ATOM 1328 N N . ARG A 1 168 ? -29.911 6.509 14.358 1.00 45.81 168 ARG A N 1
ATOM 1329 C CA . ARG A 1 168 ? -31.354 6.814 14.300 1.00 45.81 168 ARG A CA 1
ATOM 1330 C C . ARG A 1 168 ? -32.096 5.832 13.376 1.00 45.81 168 ARG A C 1
ATOM 1332 O O . ARG A 1 168 ? -33.139 6.161 12.833 1.00 45.81 168 ARG A O 1
ATOM 1339 N N . PHE A 1 169 ? -31.566 4.626 13.192 1.00 44.06 169 PHE A N 1
ATOM 1340 C CA . PHE A 1 169 ? -32.235 3.542 12.477 1.00 44.06 169 PHE A CA 1
ATOM 1341 C C . PHE A 1 169 ? -32.215 2.278 13.339 1.00 44.06 169 PHE A C 1
ATOM 1343 O O . PHE A 1 169 ? -31.304 1.457 13.284 1.00 44.06 169 PHE A O 1
ATOM 1350 N N . LEU A 1 170 ? -33.235 2.183 14.189 1.00 40.50 170 LEU A N 1
ATOM 1351 C CA . LEU A 1 170 ? -33.650 0.969 14.883 1.00 40.50 170 LEU A CA 1
ATOM 1352 C C . LEU A 1 170 ? -34.237 0.007 13.839 1.00 40.50 170 LEU A C 1
ATOM 1354 O O . LEU A 1 170 ? -35.418 0.131 13.542 1.00 40.50 170 LEU A O 1
ATOM 1358 N N . LEU A 1 171 ? -33.426 -0.869 13.226 1.00 44.34 171 LEU A N 1
ATOM 1359 C CA . LEU A 1 171 ? -33.898 -2.073 12.498 1.00 44.34 171 LEU A CA 1
ATOM 1360 C C . LEU A 1 171 ? -32.758 -2.985 11.983 1.00 44.34 171 LEU A C 1
ATOM 1362 O O . LEU A 1 171 ? -32.913 -3.650 10.963 1.00 44.34 171 LEU A O 1
ATOM 1366 N N . LEU A 1 172 ? -31.584 -3.004 12.629 1.00 46.66 172 LEU A N 1
ATOM 1367 C CA . LEU A 1 172 ? -30.371 -3.560 12.005 1.00 46.66 172 LEU A CA 1
ATOM 1368 C C . LEU A 1 172 ? -29.554 -4.551 12.849 1.00 46.66 172 LEU A C 1
ATOM 1370 O O . LEU A 1 172 ? -28.407 -4.818 12.507 1.00 46.66 172 LEU A O 1
ATOM 1374 N N . GLU A 1 173 ? -30.109 -5.149 13.904 1.00 43.94 173 GLU A N 1
ATOM 1375 C CA . GLU A 1 173 ? -29.364 -6.168 14.672 1.00 43.94 173 GLU A CA 1
ATOM 1376 C C . GLU A 1 173 ? -29.104 -7.463 13.873 1.00 43.94 173 GLU A C 1
ATOM 1378 O O . GLU A 1 173 ? -28.136 -8.164 14.140 1.00 43.94 173 GLU A O 1
ATOM 1383 N N . THR A 1 174 ? -29.877 -7.745 12.818 1.00 42.34 174 THR A N 1
ATOM 1384 C CA . THR A 1 174 ? -29.632 -8.858 11.875 1.00 42.34 174 THR A CA 1
ATOM 1385 C C . THR A 1 174 ? -28.763 -8.485 10.670 1.00 42.34 174 THR A C 1
ATOM 1387 O O . THR A 1 174 ? -28.317 -9.357 9.927 1.00 42.34 174 THR A O 1
ATOM 1390 N N . LEU A 1 175 ? -28.479 -7.201 10.465 1.00 45.81 175 LEU A N 1
ATOM 1391 C CA . LEU A 1 175 ? -27.750 -6.693 9.295 1.00 45.81 175 LEU A CA 1
ATOM 1392 C C . LEU A 1 175 ? -26.278 -6.398 9.599 1.00 45.81 175 LEU A C 1
ATOM 1394 O O . LEU A 1 175 ? -25.481 -6.351 8.670 1.00 45.81 175 LEU A O 1
ATOM 1398 N N . THR A 1 176 ? -25.890 -6.273 10.869 1.00 47.84 176 THR A N 1
ATOM 1399 C CA . THR A 1 176 ? -24.481 -6.189 11.298 1.00 47.84 176 THR A CA 1
ATOM 1400 C C . THR A 1 176 ? -23.696 -7.457 10.946 1.00 47.84 176 THR A C 1
ATOM 1402 O O . THR A 1 176 ? -22.572 -7.357 10.453 1.00 47.84 176 THR A O 1
ATOM 1405 N N . CYS A 1 177 ? -24.298 -8.647 11.084 1.00 37.09 177 CYS A N 1
ATOM 1406 C CA . CYS A 1 177 ? -23.698 -9.903 10.609 1.00 37.09 177 CYS A CA 1
ATOM 1407 C C . CYS A 1 177 ? -23.640 -9.990 9.077 1.00 37.09 177 CYS A C 1
ATOM 1409 O O . CYS A 1 177 ? -22.641 -10.453 8.526 1.00 37.09 177 CYS A O 1
ATOM 1411 N N . LEU A 1 178 ? -24.675 -9.514 8.375 1.00 36.53 178 LEU A N 1
ATOM 1412 C CA . LEU A 1 178 ? -24.676 -9.474 6.910 1.00 36.53 178 LEU A CA 1
ATOM 1413 C 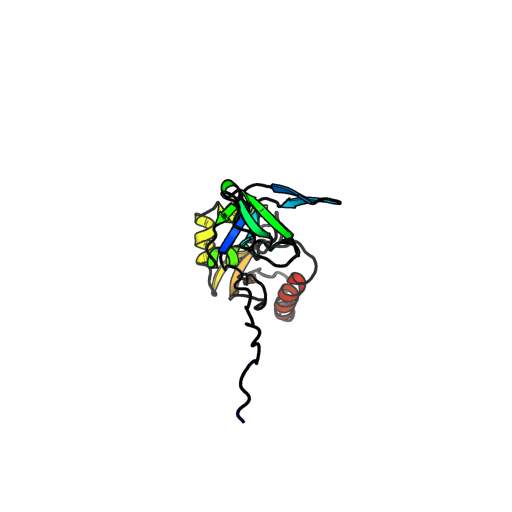C . LEU A 1 178 ? -23.658 -8.469 6.362 1.00 36.53 178 LEU A C 1
ATOM 1415 O O . LEU A 1 178 ? -23.069 -8.755 5.329 1.00 36.53 178 LEU A O 1
ATOM 1419 N N . PHE A 1 179 ? -23.387 -7.363 7.063 1.00 41.78 179 PHE A N 1
ATOM 1420 C CA . PHE A 1 179 ? -22.358 -6.389 6.684 1.00 41.78 179 PHE A CA 1
ATOM 1421 C C . PHE A 1 179 ? -20.945 -6.967 6.761 1.00 41.78 179 PHE A C 1
ATOM 1423 O O . PHE A 1 179 ? -20.135 -6.687 5.888 1.00 41.78 179 PHE A O 1
ATOM 1430 N N . PHE A 1 180 ? -20.648 -7.814 7.751 1.00 38.31 180 PHE A N 1
ATOM 1431 C CA . PHE A 1 180 ? -19.359 -8.514 7.814 1.00 38.31 180 PHE A CA 1
ATOM 1432 C C . PHE A 1 180 ? -19.149 -9.425 6.593 1.00 38.31 180 PHE A C 1
ATOM 1434 O O . PHE A 1 180 ? -18.047 -9.483 6.052 1.00 38.31 180 PHE A O 1
ATOM 1441 N N . LEU A 1 181 ? -20.215 -10.085 6.114 1.00 30.61 181 LEU A N 1
ATOM 1442 C CA . LEU A 1 181 ? -20.168 -10.908 4.904 1.00 30.61 181 LEU A CA 1
ATOM 1443 C C . LEU A 1 181 ? -20.149 -10.077 3.619 1.00 30.61 181 LEU A C 1
ATOM 1445 O O . LEU A 1 181 ? -19.370 -10.395 2.729 1.00 30.61 181 LEU A O 1
ATOM 1449 N N . SER A 1 182 ? -20.948 -9.015 3.496 1.00 32.66 182 SER A N 1
ATOM 1450 C CA . SER A 1 182 ? -20.976 -8.195 2.281 1.00 32.66 182 SER A CA 1
ATOM 1451 C C . SER A 1 182 ? -19.771 -7.266 2.157 1.00 32.66 182 SER A C 1
ATOM 1453 O O . SER A 1 182 ? -19.380 -6.973 1.038 1.00 32.66 182 SER A O 1
ATOM 1455 N N . PHE A 1 183 ? -19.091 -6.886 3.241 1.00 34.75 183 PHE A N 1
ATOM 1456 C CA . PHE A 1 183 ? -17.801 -6.191 3.143 1.00 34.75 183 PHE A CA 1
ATOM 1457 C C . PHE A 1 183 ? -16.669 -7.136 2.713 1.00 34.75 183 PHE A C 1
ATOM 1459 O O . PHE A 1 183 ? -15.776 -6.732 1.972 1.00 34.75 183 PHE A O 1
ATOM 1466 N N . LEU A 1 184 ? -16.746 -8.414 3.105 1.00 32.66 184 LEU A N 1
ATOM 1467 C CA . LEU A 1 184 ? -15.861 -9.465 2.602 1.00 32.66 184 LEU A CA 1
ATOM 1468 C C . LEU A 1 184 ? -16.167 -9.811 1.127 1.00 32.66 184 LEU A C 1
ATOM 1470 O O . LEU A 1 184 ? -15.248 -10.107 0.366 1.00 32.66 184 LEU A O 1
ATOM 1474 N N . PHE A 1 185 ? -17.439 -9.732 0.706 1.00 24.81 185 PHE A N 1
ATOM 1475 C CA . PHE A 1 185 ? -17.893 -10.072 -0.653 1.00 24.81 185 PHE A CA 1
ATOM 1476 C C . PHE A 1 185 ? -17.770 -8.916 -1.663 1.00 24.81 185 PHE A C 1
ATOM 1478 O O . PHE A 1 185 ? -17.349 -9.143 -2.793 1.00 24.81 185 PHE A O 1
ATOM 1485 N N . SER A 1 186 ? -18.047 -7.668 -1.269 1.00 27.88 186 SER A N 1
ATOM 1486 C CA . SER A 1 186 ? -17.852 -6.477 -2.117 1.00 27.88 186 SER A CA 1
ATOM 1487 C C . SER A 1 186 ? -16.376 -6.165 -2.360 1.00 27.88 186 SER A C 1
ATOM 1489 O O . SER A 1 186 ? -16.050 -5.439 -3.293 1.00 27.88 186 SER A O 1
ATOM 1491 N N . PHE A 1 187 ? -15.463 -6.755 -1.581 1.00 33.25 187 PHE A N 1
ATOM 1492 C CA . PHE A 1 187 ? -14.036 -6.705 -1.896 1.00 33.25 187 PHE A CA 1
ATOM 1493 C C . PHE A 1 187 ? -13.656 -7.601 -3.093 1.00 33.25 187 PHE A C 1
ATOM 1495 O O . PHE A 1 187 ? -12.626 -7.394 -3.733 1.00 33.25 187 PHE A O 1
ATOM 1502 N N . LEU A 1 188 ? -14.501 -8.582 -3.427 1.00 30.22 188 LEU A N 1
ATOM 1503 C CA . LEU A 1 188 ? -14.300 -9.521 -4.533 1.00 30.22 188 LEU A CA 1
ATOM 1504 C C . LEU A 1 188 ? -15.050 -9.134 -5.813 1.00 30.22 188 LEU A C 1
ATOM 1506 O O . LEU A 1 188 ? -14.762 -9.711 -6.861 1.00 30.22 188 LEU A O 1
ATOM 1510 N N . GLN A 1 189 ? -15.947 -8.144 -5.777 1.00 25.41 189 GLN A N 1
ATOM 1511 C CA . GLN A 1 189 ? -16.667 -7.713 -6.971 1.00 25.41 189 GLN A CA 1
ATOM 1512 C C . GLN A 1 189 ? -17.014 -6.220 -6.928 1.00 25.41 189 GLN A C 1
ATOM 1514 O O . GLN A 1 189 ? -17.826 -5.776 -6.125 1.00 25.41 189 GLN A O 1
ATOM 1519 N N . GLU A 1 190 ? -16.366 -5.470 -7.825 1.00 30.77 190 GLU A N 1
ATOM 1520 C CA . GLU A 1 190 ? -16.746 -4.131 -8.293 1.00 30.77 190 GLU A CA 1
ATOM 1521 C C . GLU A 1 190 ? -17.157 -3.119 -7.217 1.00 30.77 190 GLU A C 1
ATOM 1523 O O . GLU A 1 190 ? -18.337 -2.847 -7.020 1.00 30.77 190 GLU A O 1
ATOM 1528 N N . SER A 1 191 ? -16.193 -2.444 -6.591 1.00 26.72 191 SER A N 1
ATOM 1529 C CA . SER A 1 191 ? -16.305 -0.996 -6.339 1.00 26.72 191 SER A CA 1
ATOM 1530 C C . SER A 1 191 ? -15.048 -0.423 -5.694 1.00 26.72 191 SER A C 1
ATOM 1532 O O . SER A 1 191 ? -14.431 -0.988 -4.800 1.00 26.72 191 SER A O 1
ATOM 1534 N N . SER A 1 192 ? -14.672 0.749 -6.190 1.00 29.66 192 SER A N 1
ATOM 1535 C CA . SER A 1 192 ? -13.461 1.505 -5.883 1.00 29.66 192 SER A CA 1
ATOM 1536 C C . SER A 1 192 ? -13.487 2.189 -4.502 1.00 29.66 192 SER A C 1
ATOM 1538 O O . SER A 1 192 ? -13.177 3.373 -4.397 1.00 29.66 192 SER A O 1
ATOM 1540 N N . THR A 1 193 ? -13.875 1.481 -3.440 1.00 30.98 193 THR A N 1
ATOM 1541 C CA . THR A 1 193 ? -13.928 2.019 -2.070 1.00 30.98 193 THR A CA 1
ATOM 1542 C C . THR A 1 193 ? -12.827 1.409 -1.214 1.00 30.98 193 THR A C 1
ATOM 1544 O O . THR A 1 193 ? -12.994 0.347 -0.618 1.00 30.98 193 THR A O 1
ATOM 1547 N N . ALA A 1 194 ? -11.680 2.087 -1.165 1.00 39.03 194 ALA A N 1
ATOM 1548 C CA . ALA A 1 194 ? -10.658 1.800 -0.171 1.00 39.03 194 ALA A CA 1
ATOM 1549 C C . ALA A 1 194 ? -11.120 2.337 1.194 1.00 39.03 194 ALA A C 1
ATOM 1551 O O . ALA A 1 194 ? -11.564 3.477 1.315 1.00 39.03 194 ALA A O 1
ATOM 1552 N N . VAL A 1 195 ? -11.031 1.498 2.224 1.00 42.88 195 VAL A N 1
ATOM 1553 C CA . VAL A 1 195 ? -11.191 1.913 3.621 1.00 42.88 195 VAL A CA 1
ATOM 1554 C C . VAL A 1 195 ? -9.925 2.663 4.014 1.00 42.88 195 VAL A C 1
ATOM 1556 O O . VAL A 1 195 ? -8.871 2.053 4.183 1.00 42.88 195 VAL A O 1
ATOM 1559 N N . TYR A 1 196 ? -10.014 3.985 4.137 1.00 49.97 196 TYR A N 1
ATOM 1560 C CA . TYR A 1 196 ? -8.902 4.783 4.652 1.00 49.97 196 TYR A CA 1
ATOM 1561 C C . TYR A 1 196 ? -8.980 4.829 6.170 1.00 49.97 196 TYR A C 1
ATOM 1563 O O . TYR A 1 196 ? -10.008 5.239 6.713 1.00 49.97 196 TYR A O 1
ATOM 1571 N N . ILE A 1 197 ? -7.885 4.439 6.823 1.00 44.97 197 ILE A N 1
ATOM 1572 C CA . ILE A 1 197 ? -7.622 4.730 8.234 1.00 44.97 197 ILE A CA 1
ATOM 1573 C C . ILE A 1 197 ? -6.621 5.892 8.354 1.00 44.97 197 ILE A C 1
ATOM 1575 O O . ILE A 1 197 ? -5.789 6.089 7.424 1.00 44.97 197 ILE A O 1
#